Protein AF-A0A0F8Y2I5-F1 (afdb_monomer_lite)

Structure (mmCIF, N/CA/C/O backbone):
data_AF-A0A0F8Y2I5-F1
#
_entry.id   AF-A0A0F8Y2I5-F1
#
loop_
_atom_site.group_PDB
_atom_site.id
_atom_site.type_symbol
_atom_site.label_atom_id
_atom_site.label_alt_id
_atom_site.label_comp_id
_atom_site.label_asym_id
_atom_site.label_entity_id
_atom_site.label_seq_id
_atom_site.pdbx_PDB_ins_code
_atom_site.Cartn_x
_atom_site.Cartn_y
_atom_site.Cartn_z
_atom_site.occupancy
_atom_site.B_iso_or_equiv
_atom_site.auth_seq_id
_atom_site.auth_comp_id
_atom_site.auth_asym_id
_atom_site.auth_atom_id
_atom_site.pdbx_PDB_model_num
ATOM 1 N N . MET A 1 1 ? 101.306 55.887 -23.514 1.00 38.50 1 MET A N 1
ATOM 2 C CA . MET A 1 1 ? 100.915 56.671 -24.707 1.00 38.50 1 MET A CA 1
ATOM 3 C C . MET A 1 1 ? 99.415 56.451 -24.938 1.00 38.50 1 MET A C 1
ATOM 5 O O . MET A 1 1 ? 99.046 55.300 -25.085 1.00 38.50 1 MET A O 1
ATOM 9 N N . LYS A 1 2 ? 98.596 57.527 -24.896 1.00 38.75 2 LYS A N 1
ATOM 10 C CA . LYS A 1 2 ? 97.112 57.622 -25.084 1.00 38.75 2 LYS A CA 1
ATOM 11 C C . LYS A 1 2 ? 96.242 56.821 -24.083 1.00 38.75 2 LYS A C 1
ATOM 13 O O . LYS A 1 2 ? 96.176 55.611 -24.174 1.00 38.75 2 LYS A O 1
ATOM 18 N N . LYS A 1 3 ? 95.727 57.409 -22.991 1.00 36.16 3 LYS A N 1
ATOM 19 C CA . LYS A 1 3 ? 94.623 58.391 -22.756 1.00 36.16 3 LYS A CA 1
ATOM 20 C C . LYS A 1 3 ? 93.361 57.674 -22.235 1.00 36.16 3 LYS A C 1
ATOM 22 O O . LYS A 1 3 ? 92.865 56.754 -22.866 1.00 36.16 3 LYS A O 1
ATOM 27 N N . SER A 1 4 ? 92.887 58.130 -21.074 1.00 38.78 4 SER A N 1
ATOM 28 C CA . SER A 1 4 ? 91.713 57.665 -20.330 1.00 38.78 4 SER A CA 1
ATOM 29 C C . SER A 1 4 ? 90.394 58.247 -20.845 1.00 38.78 4 SER A C 1
ATOM 31 O O . SER A 1 4 ? 9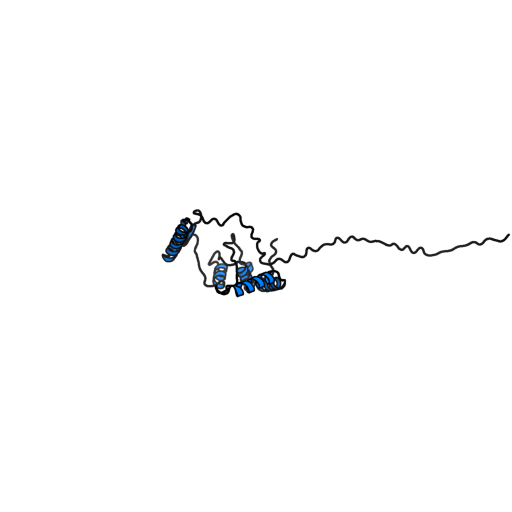0.379 59.346 -21.389 1.00 38.78 4 SER A O 1
ATOM 33 N N . LEU A 1 5 ? 89.292 57.541 -20.573 1.00 43.62 5 LEU A N 1
ATOM 34 C CA . LEU A 1 5 ? 87.892 58.004 -20.562 1.00 43.62 5 LEU A CA 1
ATOM 35 C C . LEU A 1 5 ? 87.107 56.902 -19.805 1.00 43.62 5 LEU A C 1
ATOM 37 O O . LEU A 1 5 ? 87.132 55.765 -20.249 1.00 43.62 5 LEU A O 1
ATOM 41 N N . SER A 1 6 ? 86.609 57.021 -18.567 1.00 33.72 6 SER A N 1
ATOM 42 C CA . SER A 1 6 ? 85.787 58.021 -17.859 1.00 33.72 6 SER A CA 1
ATOM 43 C C . SER A 1 6 ? 84.309 58.060 -18.275 1.00 33.72 6 SER A C 1
ATOM 45 O O . SER A 1 6 ? 84.003 58.437 -19.400 1.00 33.72 6 SER A O 1
ATOM 47 N N . LYS A 1 7 ? 83.458 57.827 -17.251 1.00 42.00 7 LYS A N 1
ATOM 48 C CA . LYS A 1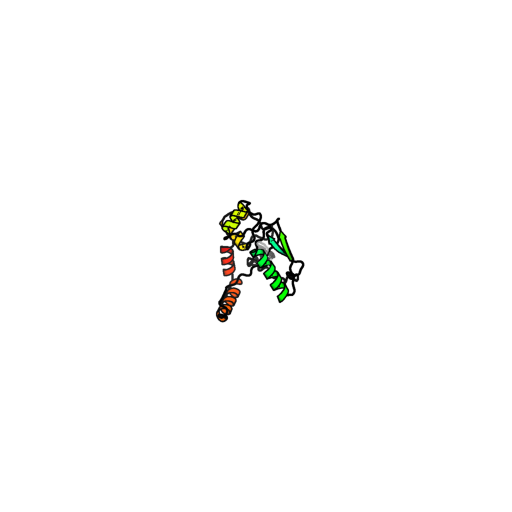 7 ? 82.038 58.211 -17.044 1.00 42.00 7 LYS A CA 1
ATOM 49 C C . LYS A 1 7 ? 80.964 57.279 -17.636 1.00 42.00 7 LYS A C 1
ATOM 51 O O . LYS A 1 7 ? 80.976 56.996 -18.819 1.00 42.00 7 LYS A O 1
ATOM 56 N N . ARG A 1 8 ? 80.167 56.644 -16.748 1.00 39.31 8 ARG A N 1
ATOM 57 C CA . ARG A 1 8 ? 78.803 57.038 -16.264 1.00 39.31 8 ARG A CA 1
ATOM 58 C C . ARG A 1 8 ? 77.773 56.815 -17.393 1.00 39.31 8 ARG A C 1
ATOM 60 O O . ARG A 1 8 ? 78.043 57.204 -18.512 1.00 39.31 8 ARG A O 1
ATOM 67 N N . THR A 1 9 ? 76.620 56.167 -17.223 1.00 40.31 9 THR A N 1
ATOM 68 C CA . THR A 1 9 ? 75.515 56.474 -16.297 1.00 40.31 9 THR A CA 1
ATOM 69 C C . THR A 1 9 ? 74.359 55.496 -16.582 1.00 40.31 9 THR A C 1
ATOM 71 O O . THR A 1 9 ? 74.121 55.179 -17.738 1.00 40.31 9 THR A O 1
ATOM 74 N N . THR A 1 10 ? 73.629 55.125 -15.526 1.00 35.62 10 THR A N 1
ATOM 75 C CA . THR A 1 10 ? 72.154 55.053 -15.458 1.00 35.62 10 THR A CA 1
ATOM 76 C C . THR A 1 10 ? 71.376 54.124 -16.398 1.00 35.62 10 THR A C 1
ATOM 78 O O . THR A 1 10 ? 71.259 54.379 -17.588 1.00 35.62 10 THR A O 1
ATOM 81 N N . GLY A 1 11 ? 70.619 53.207 -15.785 1.00 35.97 11 GLY A N 1
ATOM 82 C CA . GLY A 1 11 ? 69.218 53.026 -16.172 1.00 35.97 11 GLY A CA 1
ATOM 83 C C . GLY A 1 11 ? 68.726 51.587 -16.279 1.00 35.97 11 GLY A C 1
ATOM 84 O O . GLY A 1 11 ? 69.068 50.888 -17.219 1.00 35.97 11 GLY A O 1
ATOM 85 N N . ILE A 1 12 ? 67.787 51.254 -15.387 1.00 44.59 12 ILE A N 1
ATOM 86 C CA . ILE A 1 12 ? 66.717 50.258 -15.567 1.00 44.59 12 ILE A CA 1
ATOM 87 C C . ILE A 1 12 ? 67.129 48.795 -15.323 1.00 44.59 12 ILE A C 1
ATOM 89 O O . ILE A 1 12 ? 67.352 48.005 -16.232 1.00 44.59 12 ILE A O 1
ATOM 93 N N . ILE A 1 13 ? 67.117 48.410 -14.043 1.00 41.66 13 ILE A N 1
ATOM 94 C CA . ILE A 1 13 ? 66.871 47.024 -13.631 1.00 41.66 13 ILE A CA 1
ATOM 95 C C . ILE A 1 13 ? 65.348 46.848 -13.643 1.00 41.66 13 ILE A C 1
ATOM 97 O O . ILE A 1 13 ? 64.667 47.244 -12.699 1.00 41.66 13 ILE A O 1
ATOM 101 N N . PHE A 1 14 ? 64.800 46.312 -14.736 1.00 38.22 14 PHE A N 1
ATOM 102 C CA . PHE A 1 14 ? 63.427 45.810 -14.757 1.00 38.22 14 PHE A CA 1
ATOM 103 C C . PHE A 1 14 ? 63.461 44.401 -14.160 1.00 38.22 14 PHE A C 1
ATOM 105 O O . PHE A 1 14 ? 63.792 43.417 -14.820 1.00 38.22 14 PHE A O 1
ATOM 112 N N . LEU A 1 15 ? 63.213 44.337 -12.856 1.00 34.91 15 LEU A N 1
ATOM 113 C CA . LEU A 1 15 ? 63.054 43.110 -12.096 1.00 34.91 15 LEU A CA 1
ATOM 114 C C . LEU A 1 15 ? 61.755 42.429 -12.558 1.00 34.91 15 LEU A C 1
ATOM 116 O O . LEU A 1 15 ? 60.669 42.753 -12.084 1.00 34.91 15 LEU A O 1
ATOM 120 N N . VAL A 1 16 ? 61.862 41.501 -13.509 1.00 41.00 16 VAL A N 1
ATOM 121 C CA . VAL A 1 16 ? 60.785 40.561 -13.839 1.00 41.00 16 VAL A CA 1
ATOM 122 C C . VAL A 1 16 ? 60.693 39.573 -12.677 1.00 41.00 16 VAL A C 1
ATOM 124 O O . VAL A 1 16 ? 61.320 38.516 -12.680 1.00 41.00 16 VAL A O 1
ATOM 127 N N . ILE A 1 17 ? 59.949 39.949 -11.635 1.00 45.41 17 ILE A N 1
ATOM 128 C CA . ILE A 1 17 ? 59.492 39.007 -10.617 1.00 45.41 17 ILE A CA 1
ATOM 129 C C . ILE A 1 17 ? 58.462 38.113 -11.307 1.00 45.41 17 ILE A C 1
ATOM 131 O O . ILE A 1 17 ? 57.286 38.456 -11.424 1.00 45.41 17 ILE A O 1
ATOM 135 N N . ILE A 1 18 ? 58.920 36.954 -11.778 1.00 44.81 18 ILE A N 1
ATOM 136 C CA . ILE A 1 18 ? 58.063 35.794 -12.004 1.00 44.81 18 ILE A CA 1
ATOM 137 C C . ILE A 1 18 ? 57.603 35.361 -10.609 1.00 44.81 18 ILE A C 1
ATOM 139 O O . ILE A 1 18 ? 58.211 34.508 -9.966 1.00 44.81 18 ILE A O 1
ATOM 143 N N . CYS A 1 19 ? 56.552 36.007 -10.100 1.00 36.59 19 CYS A N 1
ATOM 144 C CA . CYS A 1 19 ? 55.757 35.451 -9.018 1.00 36.59 19 CYS A CA 1
ATOM 145 C C . CYS A 1 19 ? 55.046 34.246 -9.621 1.00 36.59 19 CYS A C 1
ATOM 147 O O . CYS A 1 19 ? 53.944 34.350 -10.160 1.00 36.59 19 CYS A O 1
ATOM 149 N N . ALA A 1 20 ? 55.722 33.101 -9.558 1.00 43.91 20 ALA A N 1
ATOM 150 C CA . ALA A 1 20 ? 55.101 31.795 -9.602 1.00 43.91 20 ALA A CA 1
ATOM 151 C C . ALA A 1 20 ? 54.206 31.678 -8.363 1.00 43.91 20 ALA A C 1
ATOM 153 O O . ALA A 1 20 ? 54.520 31.000 -7.387 1.00 43.91 20 ALA A O 1
ATOM 154 N N . SER A 1 21 ? 53.081 32.386 -8.408 1.00 44.44 21 SER A N 1
ATOM 155 C CA . SER A 1 21 ? 51.907 32.109 -7.610 1.00 44.44 21 SER A CA 1
ATOM 156 C C . SER A 1 21 ? 51.373 30.766 -8.093 1.00 44.44 21 SER A C 1
ATOM 158 O O . SER A 1 21 ? 50.358 30.695 -8.781 1.00 44.44 21 SER A O 1
ATOM 160 N N . PHE A 1 22 ? 52.047 29.676 -7.723 1.00 41.97 22 PHE A N 1
ATOM 161 C CA . PHE A 1 22 ? 51.363 28.410 -7.504 1.00 41.97 22 PHE A CA 1
ATOM 162 C C . PHE A 1 22 ? 50.494 28.614 -6.261 1.00 41.97 22 PHE A C 1
ATOM 164 O O . PHE A 1 22 ? 50.760 28.101 -5.177 1.00 41.97 22 PHE A O 1
ATOM 171 N N . ALA A 1 23 ? 49.441 29.418 -6.428 1.00 41.12 23 ALA A N 1
ATOM 172 C CA . ALA A 1 23 ? 48.211 29.204 -5.712 1.00 41.12 23 ALA A CA 1
ATOM 173 C C . ALA A 1 23 ? 47.801 27.790 -6.116 1.00 41.12 23 ALA A C 1
ATOM 175 O O . ALA A 1 23 ? 47.224 27.564 -7.180 1.00 41.12 23 ALA A O 1
ATOM 176 N N . VAL A 1 24 ? 48.210 26.819 -5.303 1.00 45.88 24 VAL A N 1
ATOM 177 C CA . VAL A 1 24 ? 47.563 25.520 -5.252 1.00 45.88 24 VAL A CA 1
ATOM 178 C C . VAL A 1 24 ? 46.150 25.853 -4.808 1.00 45.88 24 VAL A C 1
ATOM 180 O O . VAL A 1 24 ? 45.856 25.930 -3.619 1.00 45.88 24 VAL A O 1
ATOM 183 N N . TYR A 1 25 ? 45.298 26.185 -5.778 1.00 41.72 25 TYR A N 1
ATOM 184 C CA . TYR A 1 25 ? 43.870 26.173 -5.575 1.00 41.72 25 TYR A CA 1
ATOM 185 C C . TYR A 1 25 ? 43.588 24.773 -5.041 1.00 41.72 25 TYR A C 1
ATOM 187 O O . TYR A 1 25 ? 43.901 23.806 -5.749 1.00 41.72 25 TYR A O 1
ATOM 195 N N . PRO A 1 26 ? 43.064 24.617 -3.811 1.00 44.25 26 PRO A N 1
ATOM 196 C CA . PRO A 1 26 ? 42.448 23.358 -3.480 1.00 44.25 26 PRO A CA 1
ATOM 197 C C . PRO A 1 26 ? 41.402 23.172 -4.566 1.00 44.25 26 PRO A C 1
ATOM 199 O O . PRO A 1 26 ? 40.486 23.985 -4.722 1.00 44.25 26 PRO A O 1
ATOM 202 N N . SER A 1 27 ? 41.600 22.156 -5.397 1.00 44.16 27 SER A N 1
ATOM 203 C CA . SER A 1 27 ? 40.529 21.651 -6.224 1.00 44.16 27 SER A CA 1
ATOM 204 C C . SER A 1 27 ? 39.529 21.144 -5.199 1.00 44.16 27 SER A C 1
ATOM 206 O O . SER A 1 27 ? 39.609 20.011 -4.732 1.00 44.16 27 SER A O 1
ATOM 208 N N . HIS A 1 28 ? 38.609 22.016 -4.787 1.00 44.06 28 HIS A N 1
ATOM 209 C CA . HIS A 1 28 ? 37.297 21.565 -4.403 1.00 44.06 28 HIS A CA 1
ATOM 210 C C . HIS A 1 28 ? 36.793 20.861 -5.653 1.00 44.06 28 HIS A C 1
ATOM 212 O O . HIS A 1 28 ? 36.219 21.465 -6.557 1.00 44.06 28 HIS A O 1
ATOM 218 N N . VAL A 1 29 ? 37.091 19.566 -5.730 1.00 41.00 29 VAL A N 1
ATOM 219 C CA . VAL A 1 29 ? 36.204 18.624 -6.373 1.00 41.00 29 VAL A CA 1
ATOM 220 C C . VAL A 1 29 ? 34.905 18.863 -5.627 1.00 41.00 29 VAL A C 1
ATOM 222 O O . VAL A 1 29 ? 34.723 18.393 -4.505 1.00 41.00 29 VAL A O 1
ATOM 225 N N . MET A 1 30 ? 34.065 19.737 -6.185 1.00 33.59 30 MET A N 1
ATOM 226 C CA . MET A 1 30 ? 32.658 19.759 -5.851 1.00 33.59 30 MET A CA 1
ATOM 227 C C . MET A 1 30 ? 32.259 18.314 -6.061 1.00 33.59 30 MET A C 1
ATOM 229 O O . MET A 1 30 ? 32.303 17.824 -7.192 1.00 33.59 30 MET A O 1
ATOM 233 N N . ALA A 1 31 ? 32.039 17.602 -4.957 1.00 38.75 31 ALA A N 1
ATOM 234 C CA . ALA A 1 31 ? 31.417 16.305 -5.010 1.00 38.75 31 ALA A CA 1
ATOM 235 C C . ALA A 1 31 ? 30.190 16.529 -5.885 1.00 38.75 31 ALA A C 1
ATOM 237 O O . ALA A 1 31 ? 29.319 17.320 -5.520 1.00 38.75 31 ALA A O 1
ATOM 238 N N . VAL A 1 32 ? 30.207 15.963 -7.095 1.00 39.38 32 VAL A N 1
ATOM 239 C CA . VAL A 1 32 ? 29.023 15.914 -7.939 1.00 39.38 32 VAL A CA 1
ATOM 240 C C . VAL A 1 32 ? 27.985 15.318 -7.018 1.00 39.38 32 VAL A C 1
ATOM 242 O O . VAL A 1 32 ? 28.169 14.189 -6.562 1.00 39.38 32 VAL A O 1
ATOM 245 N N . GLU A 1 33 ? 27.004 16.133 -6.634 1.00 45.03 33 GLU A N 1
ATOM 246 C CA . GLU A 1 33 ? 25.910 15.732 -5.770 1.00 45.03 33 GLU A CA 1
ATOM 247 C C . GLU A 1 33 ? 25.329 14.491 -6.431 1.00 45.03 33 GLU A C 1
ATOM 249 O O . GLU A 1 33 ? 24.736 14.574 -7.511 1.00 45.03 33 GLU A O 1
ATOM 254 N N . LYS A 1 34 ? 25.685 13.320 -5.883 1.00 40.75 34 LYS A N 1
ATOM 255 C CA . LYS A 1 34 ? 25.416 12.033 -6.511 1.00 40.75 34 LYS A CA 1
ATOM 256 C C . LYS A 1 34 ? 23.925 12.023 -6.729 1.00 40.75 34 LYS A C 1
ATOM 258 O O . LYS A 1 34 ? 23.176 12.082 -5.760 1.00 40.75 34 LYS A O 1
ATOM 263 N N . THR A 1 35 ? 23.532 12.026 -7.994 1.00 38.69 35 THR A N 1
ATOM 264 C CA . THR A 1 35 ? 22.154 12.180 -8.410 1.00 38.69 35 THR A CA 1
ATOM 265 C C . THR A 1 35 ? 21.317 11.147 -7.678 1.00 38.69 35 THR A C 1
ATOM 267 O O . THR A 1 35 ? 21.404 9.950 -7.951 1.00 38.69 35 THR A O 1
ATOM 270 N N . VAL A 1 36 ? 20.588 11.614 -6.668 1.00 47.25 36 VAL A N 1
ATOM 271 C CA . VAL A 1 36 ? 19.786 10.764 -5.806 1.00 47.25 36 VAL A CA 1
ATOM 272 C C . VAL A 1 36 ? 18.623 10.312 -6.675 1.00 47.25 36 VAL A C 1
ATOM 274 O O . VAL A 1 36 ? 17.713 11.087 -6.963 1.00 47.25 36 VAL A O 1
ATOM 277 N N . ILE A 1 37 ? 18.704 9.083 -7.187 1.00 42.56 37 ILE A N 1
ATOM 278 C CA . ILE A 1 37 ? 17.561 8.397 -7.787 1.00 42.56 37 ILE A CA 1
ATOM 279 C C . ILE A 1 37 ? 16.531 8.386 -6.658 1.00 42.56 37 ILE A C 1
ATOM 281 O O . ILE A 1 37 ? 16.819 7.779 -5.641 1.00 42.56 37 ILE A O 1
ATOM 285 N N . PHE A 1 38 ? 15.443 9.160 -6.742 1.00 41.38 38 PHE A N 1
ATOM 286 C CA . PHE A 1 38 ? 14.399 9.173 -5.712 1.00 41.38 38 PHE A CA 1
ATOM 287 C C . PHE A 1 38 ? 13.167 8.369 -6.208 1.00 41.38 38 PHE A C 1
ATOM 289 O O . PHE A 1 38 ? 12.907 8.406 -7.412 1.00 41.38 38 PHE A O 1
ATOM 296 N N . PRO A 1 39 ? 12.439 7.611 -5.354 1.00 49.06 39 PRO A N 1
ATOM 297 C CA . PRO A 1 39 ? 12.910 7.214 -4.030 1.00 49.06 39 PRO A CA 1
ATOM 298 C C . PRO A 1 39 ? 14.296 6.599 -4.189 1.00 49.06 39 PRO A C 1
ATOM 300 O O . PRO A 1 39 ? 14.546 5.953 -5.211 1.00 49.06 39 PRO A O 1
ATOM 303 N N . ILE A 1 40 ? 15.204 6.897 -3.244 1.00 45.38 40 ILE A N 1
ATOM 304 C CA . ILE A 1 40 ? 16.471 6.162 -3.150 1.00 45.38 40 ILE A CA 1
ATOM 305 C C . ILE A 1 40 ? 16.023 4.724 -3.289 1.00 45.38 40 ILE A C 1
ATOM 307 O O . ILE A 1 40 ? 15.136 4.345 -2.516 1.00 45.38 40 ILE A O 1
ATOM 311 N N . PRO A 1 41 ? 16.491 3.967 -4.305 1.00 40.94 41 PRO A N 1
ATOM 312 C CA . PRO A 1 41 ? 16.367 2.533 -4.243 1.00 40.94 41 PRO A CA 1
ATOM 313 C C . PRO A 1 41 ? 16.917 2.219 -2.868 1.00 40.94 41 PRO A C 1
ATOM 315 O O . PRO A 1 41 ? 18.115 2.407 -2.642 1.00 40.94 41 PRO A O 1
ATOM 318 N N . GLN A 1 42 ? 16.034 1.923 -1.912 1.00 43.00 42 GLN A N 1
ATOM 319 C CA . GLN A 1 42 ? 16.498 1.472 -0.626 1.00 43.00 42 GLN A CA 1
ATOM 320 C C . GLN A 1 42 ? 17.314 0.260 -1.023 1.00 43.00 42 GLN A C 1
ATOM 322 O O . GLN A 1 42 ? 16.817 -0.611 -1.747 1.00 43.00 42 GLN A O 1
ATOM 327 N N . GLN A 1 43 ? 18.620 0.313 -0.751 1.00 36.59 43 GLN A N 1
ATOM 328 C CA . GLN A 1 43 ? 19.434 -0.860 -0.974 1.00 36.59 43 GLN A CA 1
ATOM 329 C C . GLN A 1 43 ? 18.707 -1.943 -0.197 1.00 36.59 43 GLN A C 1
ATOM 331 O O . GLN A 1 43 ? 18.531 -1.822 1.012 1.00 36.59 43 GLN A O 1
ATOM 336 N N . MET A 1 44 ? 18.201 -2.943 -0.921 1.00 38.31 44 MET A N 1
ATOM 337 C CA . MET A 1 44 ? 17.892 -4.211 -0.306 1.00 38.31 44 MET A CA 1
ATOM 338 C C . MET A 1 44 ? 19.236 -4.707 0.203 1.00 38.31 44 MET A C 1
ATOM 340 O O . MET A 1 44 ? 19.984 -5.376 -0.508 1.00 38.31 44 MET A O 1
ATOM 344 N N . GLU A 1 45 ? 19.558 -4.352 1.434 1.00 42.72 45 GLU A N 1
ATOM 345 C CA . GLU A 1 45 ? 20.103 -5.376 2.286 1.00 42.72 45 GLU A CA 1
ATOM 346 C C . GLU A 1 45 ? 19.003 -6.435 2.337 1.00 42.72 45 GLU A C 1
ATOM 348 O O . GLU A 1 45 ? 17.820 -6.129 2.527 1.00 42.72 45 GLU A O 1
ATOM 353 N N . LEU A 1 46 ? 19.364 -7.685 2.047 1.00 42.09 46 LEU A N 1
ATOM 354 C CA . LEU A 1 46 ? 18.603 -8.766 2.644 1.00 42.09 46 LEU A CA 1
ATOM 355 C C . LEU A 1 46 ? 18.588 -8.399 4.120 1.00 42.09 46 LEU A C 1
ATOM 357 O O . LEU A 1 46 ? 19.637 -8.370 4.756 1.00 42.09 46 LEU A O 1
ATOM 361 N N . SER A 1 47 ? 17.423 -8.001 4.622 1.00 43.84 47 SER A N 1
ATOM 362 C CA . SER A 1 47 ? 17.219 -8.115 6.042 1.00 43.84 47 SER A CA 1
ATOM 363 C C . SER A 1 47 ? 17.440 -9.601 6.296 1.00 43.84 47 SER A C 1
ATOM 365 O O . SER A 1 47 ? 16.665 -10.437 5.828 1.00 43.84 47 SER A O 1
ATOM 367 N N . ASP A 1 48 ? 18.578 -9.930 6.908 1.00 46.81 48 ASP A N 1
ATOM 368 C CA . ASP A 1 48 ? 18.821 -11.272 7.427 1.00 46.81 48 ASP A CA 1
ATOM 369 C C . ASP A 1 48 ? 17.762 -11.624 8.483 1.00 46.81 48 ASP A C 1
ATOM 371 O O . ASP A 1 48 ? 17.661 -12.788 8.859 1.00 46.81 48 ASP A O 1
ATOM 375 N N . ASP A 1 49 ? 16.946 -10.649 8.907 1.00 50.72 49 ASP A N 1
ATOM 376 C CA . ASP A 1 49 ? 15.657 -10.873 9.538 1.00 50.72 49 ASP A CA 1
ATOM 377 C C . ASP A 1 49 ? 14.597 -11.167 8.459 1.00 50.72 49 ASP A C 1
ATOM 379 O O . ASP A 1 49 ? 13.992 -10.254 7.880 1.00 50.72 49 ASP A O 1
ATOM 383 N N . PRO A 1 50 ? 14.309 -12.447 8.155 1.00 56.22 50 PRO A N 1
ATOM 384 C CA . PRO A 1 50 ? 13.080 -12.776 7.459 1.00 56.22 50 PRO A CA 1
ATOM 385 C C . PRO A 1 50 ? 11.907 -12.154 8.224 1.00 56.22 50 PRO A C 1
ATOM 387 O O . PRO A 1 50 ? 11.877 -12.175 9.457 1.00 56.22 50 PRO A O 1
ATOM 390 N N . PHE A 1 51 ? 10.892 -11.664 7.498 1.00 66.50 51 PHE A N 1
ATOM 391 C CA . PHE A 1 51 ? 9.563 -11.542 8.093 1.00 66.50 51 PHE A CA 1
ATOM 392 C C . PHE A 1 51 ? 9.153 -12.955 8.503 1.00 66.50 51 PHE A C 1
ATOM 394 O O . PHE A 1 51 ? 8.710 -13.760 7.677 1.00 66.50 51 PHE A O 1
ATOM 401 N N . THR A 1 52 ? 9.436 -13.279 9.759 1.00 78.00 52 THR A N 1
ATOM 402 C CA . THR A 1 52 ? 9.259 -14.613 10.299 1.00 78.00 52 THR A CA 1
ATOM 403 C C . THR A 1 52 ? 7.773 -14.780 10.514 1.00 78.00 52 THR A C 1
ATOM 405 O O . THR A 1 52 ? 7.195 -14.279 11.472 1.00 78.00 52 THR A O 1
ATOM 408 N N . LEU A 1 53 ? 7.136 -15.428 9.544 1.00 84.19 53 LEU A N 1
ATOM 409 C CA . LEU A 1 53 ? 5.758 -15.848 9.672 1.00 84.19 53 LEU A CA 1
ATOM 410 C C . LEU A 1 53 ? 5.753 -17.156 10.460 1.00 84.19 53 LEU A C 1
ATOM 412 O O . LEU A 1 53 ? 5.857 -18.234 9.880 1.00 84.19 53 LEU A O 1
ATOM 416 N N . ASP A 1 54 ? 5.684 -17.042 11.779 1.00 88.88 54 ASP A N 1
ATOM 417 C CA . ASP A 1 54 ? 5.573 -18.161 12.710 1.00 88.88 54 ASP A CA 1
ATOM 418 C C . ASP A 1 54 ? 4.365 -17.974 13.644 1.00 88.88 54 ASP A C 1
ATOM 420 O O . ASP A 1 54 ? 3.571 -17.044 13.502 1.00 88.88 54 ASP A O 1
ATOM 424 N N . GLU A 1 55 ? 4.207 -18.874 14.610 1.00 89.88 55 GLU A N 1
ATOM 425 C CA . GLU A 1 55 ? 3.079 -18.880 15.548 1.00 89.88 55 GLU A CA 1
ATOM 426 C C . GLU A 1 55 ? 3.107 -17.727 16.574 1.00 89.88 55 GLU A C 1
ATOM 428 O O . GLU A 1 55 ? 2.176 -17.597 17.378 1.00 89.88 55 GLU A O 1
ATOM 433 N N . SER A 1 56 ? 4.151 -16.886 16.568 1.00 88.94 56 SER A N 1
ATOM 434 C CA . SER A 1 56 ? 4.182 -15.633 17.333 1.00 88.94 56 SER A CA 1
ATOM 435 C C . SER A 1 56 ? 3.369 -14.521 16.664 1.00 88.94 56 SER A C 1
ATOM 437 O O . SER A 1 56 ? 2.945 -13.584 17.342 1.00 88.94 56 SER A O 1
ATOM 439 N N . VAL A 1 57 ? 3.101 -14.642 15.360 1.00 91.19 57 VAL A N 1
ATOM 440 C CA . VAL A 1 57 ? 2.277 -13.701 14.599 1.00 91.19 57 VAL A CA 1
ATOM 441 C C . VAL A 1 57 ? 0.794 -14.037 14.779 1.00 91.19 57 VAL A C 1
ATOM 443 O O . VAL A 1 57 ? 0.374 -15.192 14.665 1.00 91.19 57 VAL A O 1
ATOM 446 N N . SER A 1 58 ? -0.026 -13.013 15.021 1.00 91.88 58 SER A N 1
ATOM 447 C CA . SER A 1 58 ? -1.482 -13.135 15.083 1.00 91.88 58 SER A CA 1
ATOM 448 C C . SER A 1 58 ? -2.170 -12.427 13.914 1.00 91.88 58 SER A C 1
ATOM 450 O O . SER A 1 58 ? -1.725 -11.396 13.405 1.00 91.88 58 SER A O 1
ATOM 452 N N . ILE A 1 59 ? -3.281 -13.006 13.464 1.00 92.25 59 ILE A N 1
ATOM 453 C CA . ILE A 1 59 ? -4.234 -12.358 12.567 1.00 92.25 59 ILE A CA 1
ATOM 454 C C . ILE A 1 59 ? -5.174 -11.535 13.441 1.00 92.25 59 ILE A C 1
ATOM 456 O O . ILE A 1 59 ? -5.945 -12.098 14.218 1.00 92.25 59 ILE A O 1
ATOM 460 N N . ILE A 1 60 ? -5.130 -10.214 13.289 1.00 91.38 60 ILE A N 1
ATOM 461 C CA . ILE A 1 60 ? -6.050 -9.319 13.989 1.00 91.38 60 ILE A CA 1
ATOM 462 C C . ILE A 1 60 ? -7.371 -9.231 13.226 1.00 91.38 60 ILE A C 1
ATOM 464 O O . ILE A 1 60 ? -7.387 -8.990 12.017 1.00 91.38 60 ILE A O 1
ATOM 468 N N . VAL A 1 61 ? -8.477 -9.396 13.945 1.00 91.31 61 VAL A N 1
ATOM 469 C CA . VAL A 1 61 ? -9.836 -9.118 13.469 1.00 91.31 61 VAL A CA 1
ATOM 470 C C . VAL A 1 61 ? -10.473 -8.007 14.314 1.00 91.31 61 VAL A C 1
ATOM 472 O O . VAL A 1 61 ? -10.079 -7.823 15.470 1.00 91.31 61 VAL A O 1
ATOM 475 N N . PRO A 1 62 ? -11.448 -7.255 13.770 1.00 87.06 62 PRO A N 1
ATOM 476 C CA . PRO A 1 62 ? -12.180 -6.256 14.549 1.00 87.06 62 PRO A CA 1
ATOM 477 C C . PRO A 1 62 ? -12.863 -6.867 15.782 1.00 87.06 62 PRO A C 1
ATOM 479 O O . PRO A 1 62 ? -13.295 -8.021 15.731 1.00 87.06 62 PRO A O 1
ATOM 482 N N . ALA A 1 63 ? -13.038 -6.081 16.850 1.00 85.81 63 ALA A N 1
ATOM 483 C CA . ALA A 1 63 ? -13.802 -6.501 18.033 1.00 85.81 63 ALA A CA 1
ATOM 484 C C . ALA A 1 63 ? -15.178 -7.085 17.698 1.00 85.81 63 ALA A C 1
ATOM 486 O O . ALA A 1 63 ? -15.543 -8.158 18.179 1.00 85.81 63 ALA A O 1
ATOM 487 N N . GLU A 1 64 ? -15.897 -6.408 16.807 1.00 86.56 64 GLU A N 1
ATOM 488 C CA . GLU A 1 64 ? -17.202 -6.822 16.294 1.00 86.56 64 GLU A CA 1
ATOM 489 C C . GLU A 1 64 ? -17.070 -7.479 14.908 1.00 86.56 64 GLU A C 1
ATOM 491 O O . GLU A 1 64 ? -17.764 -7.118 13.957 1.00 86.56 64 GLU A O 1
ATOM 496 N N . ALA A 1 65 ? -16.131 -8.422 14.763 1.00 87.00 65 ALA A N 1
ATOM 497 C CA . ALA A 1 65 ? -15.886 -9.120 13.502 1.00 87.00 65 ALA A CA 1
ATOM 498 C C . ALA A 1 65 ? -17.151 -9.814 12.972 1.00 87.00 65 ALA A C 1
ATOM 500 O O . ALA A 1 65 ? -17.808 -10.583 13.680 1.00 87.00 65 ALA A O 1
ATOM 501 N N . SER A 1 66 ? -17.453 -9.603 11.690 1.00 90.75 66 SER A N 1
ATOM 502 C CA . SER A 1 66 ? -18.551 -10.300 11.027 1.00 90.75 66 SER A CA 1
ATOM 503 C C . SER A 1 66 ? -18.216 -11.777 10.793 1.00 90.75 66 SER A C 1
ATOM 505 O O . SER A 1 66 ? -17.050 -12.185 10.759 1.00 90.75 66 SER A O 1
ATOM 507 N N . ASP A 1 67 ? -19.237 -12.594 10.512 1.00 94.06 67 ASP A N 1
ATOM 508 C CA . ASP A 1 67 ? -19.036 -13.995 10.116 1.00 94.06 67 ASP A CA 1
ATOM 509 C C . ASP A 1 67 ? -18.110 -14.139 8.898 1.00 94.06 67 ASP A C 1
ATOM 511 O O . ASP A 1 67 ? -17.391 -15.136 8.781 1.00 94.06 67 ASP A O 1
ATOM 515 N N . ARG A 1 68 ? -18.097 -13.141 7.999 1.00 93.62 68 ARG A N 1
ATOM 516 C CA . ARG A 1 68 ? -17.214 -13.108 6.823 1.00 93.62 68 ARG A CA 1
ATOM 517 C C . ARG A 1 68 ? -15.764 -12.853 7.214 1.00 93.62 68 ARG A C 1
ATOM 519 O O . ARG A 1 68 ? -14.892 -13.547 6.698 1.00 93.62 68 ARG A O 1
ATOM 526 N N . ASP A 1 69 ? -15.511 -11.926 8.132 1.00 91.25 69 ASP A N 1
ATOM 527 C CA . ASP A 1 69 ? -14.155 -11.617 8.606 1.00 91.25 69 ASP A CA 1
ATOM 528 C C . ASP A 1 69 ? -13.555 -12.833 9.308 1.00 91.25 69 ASP A C 1
ATOM 530 O O . ASP A 1 69 ? -12.451 -13.278 8.991 1.00 91.25 69 ASP A O 1
ATOM 534 N N . LEU A 1 70 ? -14.342 -13.456 10.189 1.00 94.56 70 LEU A N 1
ATOM 535 C CA . LEU A 1 70 ? -13.947 -14.681 10.871 1.00 94.56 70 LEU A CA 1
ATOM 536 C C . LEU A 1 70 ? -13.769 -15.853 9.900 1.00 94.56 70 LEU A C 1
ATOM 538 O O . LEU A 1 70 ? -12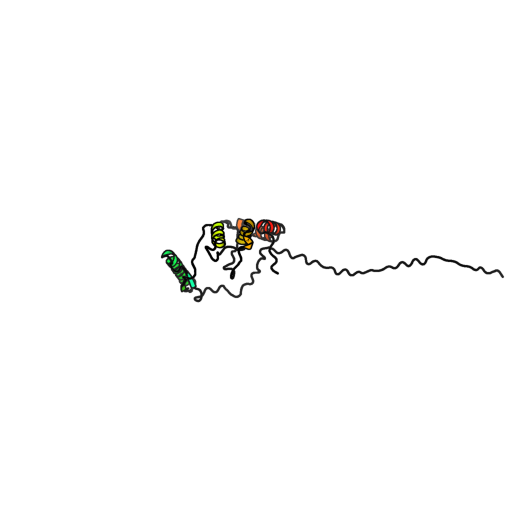.873 -16.680 10.080 1.00 94.56 70 LEU A O 1
ATOM 542 N N . PHE A 1 71 ? -14.614 -15.959 8.872 1.00 96.00 71 PHE A N 1
ATOM 543 C CA . PHE A 1 71 ? -14.450 -16.962 7.824 1.00 96.00 71 PHE A CA 1
ATOM 544 C C . PHE A 1 71 ? -13.132 -16.771 7.072 1.00 96.00 71 PHE A C 1
ATOM 546 O O . PHE A 1 71 ? -12.387 -17.741 6.937 1.00 96.00 71 PHE A O 1
ATOM 553 N N . LEU A 1 72 ? -12.823 -15.549 6.631 1.00 95.62 72 LEU A N 1
ATOM 554 C CA . LEU A 1 72 ? -11.587 -15.235 5.913 1.00 95.62 72 LEU A CA 1
ATOM 555 C C . LEU A 1 72 ? -10.352 -15.487 6.780 1.00 95.62 72 LEU A C 1
ATOM 557 O O . LEU A 1 72 ? -9.411 -16.125 6.313 1.00 95.62 72 LEU A O 1
ATOM 561 N N . ALA A 1 73 ? -10.376 -15.067 8.047 1.00 95.69 73 ALA A N 1
ATOM 562 C CA . ALA A 1 73 ? -9.285 -15.314 8.984 1.00 95.69 73 ALA A CA 1
ATOM 563 C C . ALA A 1 73 ? -9.045 -16.820 9.175 1.00 95.69 73 ALA A C 1
ATOM 565 O O . ALA A 1 73 ? -7.926 -17.298 9.000 1.00 95.69 73 ALA A O 1
ATOM 566 N N . ARG A 1 74 ? -10.100 -17.604 9.437 1.00 96.50 74 ARG A N 1
ATOM 567 C CA . ARG A 1 74 ? -9.993 -19.070 9.581 1.00 96.50 74 ARG A CA 1
ATOM 568 C C . ARG A 1 74 ? -9.558 -19.765 8.297 1.00 96.50 74 ARG A C 1
ATOM 570 O O . ARG A 1 74 ? -8.826 -20.750 8.357 1.00 96.50 74 ARG A O 1
ATOM 577 N N . PHE A 1 75 ? -10.030 -19.290 7.147 1.00 97.06 75 PHE A N 1
ATOM 578 C CA . PHE A 1 75 ? -9.604 -19.799 5.850 1.00 97.06 75 PHE A CA 1
ATOM 579 C C . PHE A 1 75 ? -8.102 -19.580 5.659 1.00 97.06 75 PHE A C 1
ATOM 581 O O . PHE A 1 75 ? -7.394 -20.528 5.337 1.00 97.06 75 PHE A O 1
ATOM 588 N N . LEU A 1 76 ? -7.606 -18.375 5.949 1.00 95.50 76 LEU A N 1
ATOM 589 C CA . LEU A 1 76 ? -6.183 -18.063 5.859 1.00 95.50 76 LEU A CA 1
ATOM 590 C C . LEU A 1 76 ? -5.341 -18.917 6.818 1.00 95.50 76 LEU A C 1
ATOM 592 O O . LEU A 1 76 ? -4.324 -19.457 6.395 1.00 95.50 76 LEU A O 1
ATOM 596 N N . VAL A 1 77 ? -5.778 -19.096 8.072 1.00 96.12 77 VAL A N 1
ATOM 597 C CA . VAL A 1 77 ? -5.103 -20.001 9.025 1.00 96.12 77 VAL A CA 1
ATOM 598 C C . VAL A 1 77 ? -5.006 -21.415 8.458 1.00 96.12 77 VAL A C 1
ATOM 600 O O . VAL A 1 77 ? -3.938 -22.018 8.516 1.00 96.12 77 VAL A O 1
ATOM 603 N N . ARG A 1 78 ? -6.094 -21.941 7.881 1.00 96.81 78 ARG A N 1
ATOM 604 C CA . ARG A 1 78 ? -6.097 -23.280 7.276 1.00 96.81 78 ARG A CA 1
ATOM 605 C C . ARG A 1 78 ? -5.100 -23.378 6.127 1.00 96.81 78 ARG A C 1
ATOM 607 O O . ARG A 1 78 ? -4.282 -24.286 6.128 1.00 96.81 78 ARG A O 1
ATOM 614 N N . GLU A 1 79 ? -5.133 -22.437 5.188 1.00 97.12 79 GLU A N 1
ATOM 615 C CA . GLU A 1 79 ? -4.215 -22.439 4.042 1.00 97.12 79 GLU A CA 1
ATOM 616 C C . GLU A 1 79 ? -2.747 -22.382 4.484 1.00 97.12 79 GLU A C 1
ATOM 618 O O . GLU A 1 79 ? -1.895 -23.072 3.920 1.00 97.12 79 GLU A O 1
ATOM 623 N N . LEU A 1 80 ? -2.438 -21.578 5.507 1.00 95.19 80 LEU A N 1
ATOM 624 C CA . LEU A 1 80 ? -1.082 -21.474 6.042 1.00 95.19 80 LEU A CA 1
ATOM 625 C C . LEU A 1 80 ? -0.647 -22.744 6.780 1.00 95.19 80 LEU A C 1
ATOM 627 O O . LEU A 1 80 ? 0.4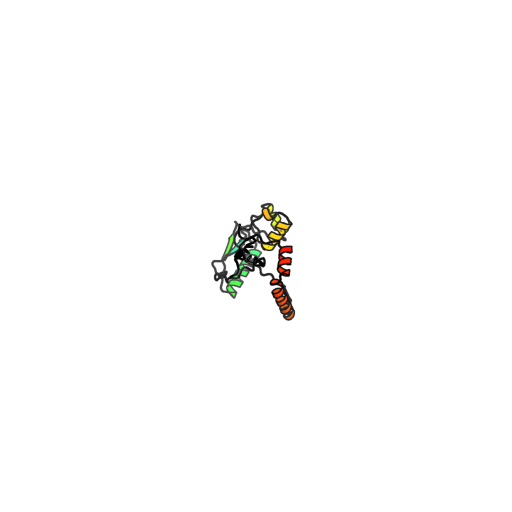95 -23.183 6.625 1.00 95.19 80 LEU A O 1
ATOM 631 N N . SER A 1 81 ? -1.563 -23.363 7.518 1.00 95.00 81 SER A N 1
ATOM 632 C CA . SER A 1 81 ? -1.312 -24.615 8.225 1.00 95.00 81 SER A CA 1
ATOM 633 C C . SER A 1 81 ? -1.100 -25.773 7.250 1.00 95.00 81 SER A C 1
ATOM 635 O O . SER A 1 81 ? -0.087 -26.463 7.338 1.00 95.00 81 SER A O 1
ATOM 637 N N . ASP A 1 82 ? -1.975 -25.931 6.258 1.00 95.56 82 ASP A N 1
ATOM 638 C CA . ASP A 1 82 ? -1.924 -27.044 5.307 1.00 95.56 82 ASP A CA 1
ATOM 639 C C . ASP A 1 82 ? -0.700 -26.954 4.386 1.00 95.56 82 ASP A C 1
ATOM 641 O O . ASP A 1 82 ? -0.054 -27.962 4.089 1.00 95.56 82 ASP A O 1
ATOM 645 N N . LYS A 1 83 ? -0.367 -25.745 3.918 1.00 94.62 83 LYS A N 1
ATOM 646 C CA . LYS A 1 83 ? 0.694 -25.551 2.922 1.00 94.62 83 LYS A CA 1
ATOM 647 C C . LYS A 1 83 ? 2.075 -25.333 3.531 1.00 94.62 83 LYS A C 1
ATOM 649 O O . LYS A 1 83 ? 3.069 -25.695 2.901 1.00 94.62 83 LYS A O 1
ATOM 654 N N . TYR A 1 84 ? 2.144 -24.719 4.710 1.00 92.94 84 TYR A N 1
ATOM 655 C CA . TYR A 1 84 ? 3.409 -24.304 5.320 1.00 92.94 84 TYR A CA 1
ATOM 656 C C . TYR A 1 84 ? 3.599 -24.816 6.754 1.00 92.94 84 TYR A C 1
ATOM 658 O O . TYR A 1 84 ? 4.658 -24.584 7.326 1.00 92.94 84 TYR A O 1
ATOM 666 N N . GLY A 1 85 ? 2.623 -25.524 7.333 1.00 93.56 85 GLY A N 1
ATOM 667 C CA . GLY A 1 85 ? 2.711 -26.050 8.698 1.00 93.56 85 GLY A CA 1
ATOM 668 C C . GLY A 1 85 ? 2.593 -24.987 9.792 1.00 93.56 85 GLY A C 1
ATOM 669 O O . GLY A 1 85 ? 2.955 -25.267 10.927 1.00 93.56 85 GLY A O 1
ATOM 670 N N . ILE A 1 86 ? 2.112 -23.779 9.469 1.00 93.44 86 ILE A N 1
ATOM 671 C CA . ILE A 1 86 ? 2.051 -22.639 10.399 1.00 93.44 86 ILE A CA 1
ATOM 672 C C . ILE A 1 86 ? 0.602 -22.398 10.834 1.00 93.44 86 ILE A C 1
ATOM 674 O O . ILE A 1 86 ? -0.247 -22.058 10.007 1.00 93.44 86 ILE A O 1
ATOM 678 N N . ALA A 1 87 ? 0.314 -22.528 12.130 1.00 92.81 87 ALA A N 1
ATOM 679 C CA . ALA A 1 87 ? -1.011 -22.275 12.696 1.00 92.81 87 ALA A CA 1
ATOM 680 C C . ALA A 1 87 ? -1.048 -20.932 13.446 1.00 92.81 87 ALA A C 1
ATOM 682 O O . ALA A 1 87 ? -0.793 -20.856 14.646 1.00 92.81 87 ALA A O 1
ATOM 683 N N . LEU A 1 88 ? -1.384 -19.856 12.731 1.00 95.19 88 LEU A N 1
ATOM 684 C CA . LEU A 1 88 ? -1.488 -18.522 13.330 1.00 95.19 88 LEU A CA 1
ATOM 685 C C . LEU A 1 88 ? -2.688 -18.409 14.280 1.00 95.19 88 LEU A C 1
ATOM 687 O O . LEU A 1 88 ? -3.756 -18.982 14.039 1.00 95.19 88 LEU A O 1
ATOM 691 N N . LYS A 1 89 ? -2.536 -17.596 15.329 1.00 95.69 89 LYS A N 1
ATOM 692 C CA . LYS A 1 89 ? -3.642 -17.220 16.221 1.00 95.69 89 LYS A CA 1
ATOM 693 C C . LYS A 1 89 ? -4.524 -16.169 15.556 1.00 95.69 89 LYS A C 1
ATOM 695 O O . LYS A 1 89 ? -4.033 -15.340 14.797 1.00 95.69 89 LYS A O 1
ATOM 700 N N . ILE A 1 90 ? -5.816 -16.178 15.875 1.00 94.62 90 ILE A N 1
ATOM 701 C CA . ILE A 1 90 ? -6.737 -15.094 15.520 1.00 94.62 90 ILE A CA 1
ATOM 702 C C . ILE A 1 90 ? -7.041 -14.332 16.804 1.00 94.62 90 ILE A C 1
ATOM 704 O O . ILE A 1 90 ? -7.536 -14.924 17.764 1.00 94.62 90 ILE A O 1
ATOM 708 N N . GLU A 1 91 ? -6.736 -13.043 16.819 1.00 93.00 91 GLU A N 1
ATOM 709 C CA . GLU A 1 91 ? -6.942 -12.168 17.968 1.00 93.00 91 GLU A CA 1
ATOM 710 C C . GLU A 1 91 ? -7.910 -11.053 17.604 1.00 93.00 91 GLU A C 1
ATOM 712 O O . GLU A 1 91 ? -7.873 -10.490 16.512 1.00 93.00 91 GLU A O 1
ATOM 717 N N . SER A 1 92 ? -8.797 -10.750 18.539 1.00 89.19 92 SER A N 1
ATOM 718 C CA . SER A 1 92 ? -9.744 -9.657 18.417 1.00 89.19 92 SER A CA 1
ATOM 719 C C . SER A 1 92 ? -9.220 -8.465 19.207 1.00 89.19 92 SER A C 1
ATOM 721 O O . SER A 1 92 ? -8.779 -8.639 20.346 1.00 89.19 92 SER A O 1
ATOM 723 N N . ARG A 1 93 ? -9.235 -7.277 18.600 1.00 86.12 93 ARG A N 1
ATOM 724 C CA . ARG A 1 93 ? -8.796 -6.030 19.238 1.00 86.12 93 ARG A CA 1
ATOM 725 C C . ARG A 1 93 ? -9.911 -4.995 19.199 1.00 86.12 93 ARG A C 1
ATOM 727 O O . ARG A 1 93 ? -10.424 -4.670 18.130 1.00 86.12 93 ARG A O 1
ATOM 734 N N . ASP A 1 94 ? -10.286 -4.504 20.373 1.00 86.56 94 ASP A N 1
ATOM 735 C CA . ASP A 1 94 ? -11.287 -3.452 20.584 1.00 86.56 94 ASP A CA 1
ATOM 736 C C . ASP A 1 94 ? -10.688 -2.048 20.567 1.00 86.56 94 ASP A C 1
ATOM 738 O O . ASP A 1 94 ? -11.384 -1.077 20.274 1.00 86.56 94 ASP A O 1
ATOM 742 N N . ASP A 1 95 ? -9.381 -1.950 20.781 1.00 86.62 95 ASP A N 1
ATOM 743 C CA . ASP A 1 95 ? -8.621 -0.712 20.701 1.00 86.62 95 ASP A CA 1
ATOM 744 C C . ASP A 1 95 ? -8.299 -0.273 19.260 1.00 86.62 95 ASP A C 1
ATOM 746 O O . ASP A 1 95 ? -7.737 0.801 19.059 1.00 86.62 95 ASP A O 1
ATOM 750 N N . ILE A 1 96 ? -8.669 -1.072 18.249 1.00 85.75 96 ILE A N 1
ATOM 751 C CA . ILE A 1 96 ? -8.460 -0.759 16.830 1.00 85.75 96 ILE A CA 1
ATOM 752 C C . ILE A 1 96 ? -9.787 -0.844 16.073 1.00 85.75 96 ILE A C 1
ATOM 754 O O . ILE A 1 96 ? -10.337 -1.925 15.864 1.00 85.75 96 ILE A O 1
ATOM 758 N N . GLN A 1 97 ? -10.264 0.299 15.578 1.00 86.06 97 GLN A N 1
ATOM 759 C CA . GLN A 1 97 ? -11.424 0.363 14.688 1.00 86.06 97 GLN A CA 1
ATOM 760 C C . GLN A 1 97 ? -10.969 0.490 13.234 1.00 86.06 97 GLN A C 1
ATOM 762 O O . GLN A 1 97 ? -10.520 1.545 12.788 1.00 86.06 97 GLN A O 1
ATOM 767 N N . LEU A 1 98 ? -11.074 -0.606 12.478 1.00 87.56 98 LEU A N 1
ATOM 768 C CA . LEU A 1 98 ? -10.714 -0.612 11.064 1.00 87.56 98 LEU A CA 1
ATOM 769 C C . LEU A 1 98 ? -11.790 0.093 10.234 1.00 87.56 98 LEU A C 1
ATOM 771 O O . LEU A 1 98 ? -12.949 -0.319 10.225 1.00 87.56 98 LEU A O 1
ATOM 775 N N . ARG A 1 99 ? -11.377 1.094 9.454 1.00 89.94 99 ARG A N 1
ATOM 776 C CA . ARG A 1 99 ? -12.230 1.751 8.464 1.00 89.94 99 ARG A CA 1
ATOM 777 C C . ARG A 1 99 ? -11.598 1.699 7.083 1.00 89.94 99 ARG A C 1
ATOM 779 O O . ARG A 1 99 ? -10.453 2.104 6.896 1.00 89.94 99 ARG A O 1
ATOM 786 N N . VAL A 1 100 ? -12.364 1.197 6.120 1.00 91.12 100 VAL A N 1
ATOM 787 C CA . VAL A 1 100 ? -11.973 1.147 4.709 1.00 91.12 100 VAL A CA 1
ATOM 788 C C . VAL A 1 100 ? -12.654 2.301 3.986 1.00 91.12 100 VAL A C 1
ATOM 790 O O . VAL A 1 100 ? -13.855 2.503 4.140 1.00 91.12 100 VAL A O 1
ATOM 793 N N . PHE A 1 101 ? -11.874 3.051 3.215 1.00 93.81 101 PHE A N 1
ATOM 794 C CA . PHE A 1 101 ? -12.355 4.152 2.387 1.00 93.81 101 PHE A CA 1
ATOM 795 C C . PHE A 1 101 ? -12.223 3.779 0.913 1.00 93.81 101 PHE A C 1
ATOM 797 O O . PHE A 1 101 ? -11.261 3.108 0.528 1.00 93.81 101 PHE A O 1
ATOM 804 N N . ASP A 1 102 ? -13.15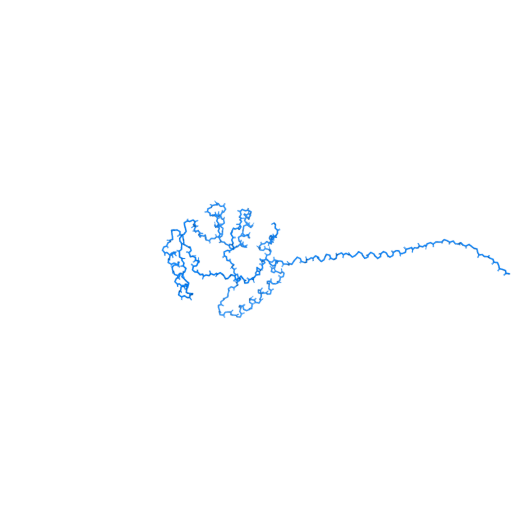3 4.251 0.086 1.00 92.69 102 ASP A N 1
ATOM 805 C CA . ASP A 1 102 ? -13.182 3.924 -1.343 1.00 92.69 102 ASP A CA 1
ATOM 806 C C . ASP A 1 102 ? -12.075 4.639 -2.126 1.00 92.69 102 ASP A C 1
ATOM 808 O O . ASP A 1 102 ? -11.650 4.197 -3.197 1.00 92.69 102 ASP A O 1
ATOM 812 N N . ASN A 1 103 ? -11.593 5.767 -1.605 1.00 92.06 103 ASN A N 1
ATOM 813 C CA . ASN A 1 103 ? -10.550 6.557 -2.235 1.00 92.06 103 ASN A CA 1
ATOM 814 C C . ASN A 1 103 ? -9.682 7.302 -1.213 1.00 92.06 103 ASN A C 1
ATOM 816 O O . ASN A 1 103 ? -10.036 7.496 -0.051 1.00 92.06 103 ASN A O 1
ATOM 820 N N . PHE A 1 104 ? -8.520 7.748 -1.689 1.00 90.94 104 PHE A N 1
ATOM 821 C CA . PHE A 1 104 ? -7.546 8.476 -0.880 1.00 90.94 104 PHE A CA 1
ATOM 822 C C . PHE A 1 104 ? -8.097 9.792 -0.317 1.00 90.94 104 PHE A C 1
ATOM 824 O O . PHE A 1 104 ? -7.764 10.165 0.802 1.00 90.94 104 PHE A O 1
ATOM 831 N N . THR A 1 105 ? -8.917 10.509 -1.089 1.00 91.69 105 THR A N 1
ATOM 832 C CA . THR A 1 105 ? -9.439 11.819 -0.689 1.00 91.69 105 THR A CA 1
ATOM 833 C C . THR A 1 105 ? -10.312 11.705 0.557 1.00 91.69 105 THR A C 1
ATOM 835 O O . THR A 1 105 ? -10.125 12.482 1.489 1.00 91.69 105 THR A O 1
ATOM 838 N N . GLU A 1 106 ? -11.201 10.714 0.615 1.00 94.81 106 GLU A N 1
ATOM 839 C CA . GLU A 1 106 ? -12.011 10.429 1.804 1.00 94.81 106 GLU A CA 1
ATOM 840 C C . GLU A 1 106 ? -11.153 10.059 3.015 1.00 94.81 106 GLU A C 1
ATOM 842 O O . GLU A 1 106 ? -11.343 10.632 4.085 1.00 94.81 106 GLU A O 1
ATOM 847 N N . ALA A 1 107 ? -10.164 9.176 2.841 1.00 95.44 107 ALA A N 1
ATOM 848 C CA . ALA A 1 107 ? -9.253 8.797 3.923 1.00 95.44 107 ALA A CA 1
ATOM 849 C C . ALA A 1 107 ? -8.459 10.002 4.466 1.00 95.44 107 ALA A C 1
ATOM 851 O O . ALA A 1 107 ? -8.298 10.155 5.677 1.00 95.44 107 ALA A O 1
ATOM 852 N N . LEU A 1 108 ? -7.995 10.891 3.581 1.00 93.88 108 LEU A N 1
ATOM 853 C CA . LEU A 1 108 ? -7.278 12.104 3.969 1.00 93.88 108 LEU A CA 1
ATOM 854 C C . LEU A 1 108 ? -8.187 13.085 4.722 1.00 93.88 108 LEU A C 1
ATOM 856 O O . LEU A 1 108 ? -7.759 13.656 5.723 1.00 93.88 108 LEU A O 1
ATOM 860 N N . PHE A 1 109 ? -9.433 13.277 4.281 1.00 93.81 109 PHE A N 1
ATOM 861 C CA . PHE A 1 109 ? -10.390 14.121 5.003 1.00 93.81 109 PHE A CA 1
ATOM 862 C C . PHE A 1 109 ? -10.757 13.545 6.369 1.00 93.81 109 PHE A C 1
ATOM 864 O O . PHE A 1 109 ? -10.826 14.302 7.338 1.00 93.81 109 PHE A O 1
ATOM 871 N N . ALA A 1 110 ? -10.939 12.228 6.468 1.00 96.31 110 ALA A N 1
ATOM 872 C CA . ALA A 1 110 ? -11.172 11.564 7.744 1.00 96.31 110 ALA A CA 1
ATOM 873 C C . ALA A 1 110 ? -10.001 11.803 8.713 1.00 96.31 110 ALA A C 1
ATOM 875 O O . ALA A 1 110 ? -10.225 12.141 9.873 1.00 96.31 110 ALA A O 1
ATOM 876 N N . LEU A 1 111 ? -8.751 11.731 8.235 1.00 95.94 111 LEU A N 1
ATOM 877 C CA . LEU A 1 111 ? -7.582 12.047 9.063 1.00 95.94 111 LEU A CA 1
ATOM 878 C C . LEU A 1 111 ? -7.572 13.522 9.500 1.00 95.94 111 LEU A C 1
ATOM 880 O O . LEU A 1 111 ? -7.413 13.823 10.679 1.00 95.94 111 LEU A O 1
ATOM 884 N N . LEU A 1 112 ? -7.761 14.456 8.564 1.00 95.06 112 LEU A N 1
ATOM 885 C CA . LEU A 1 112 ? -7.704 15.898 8.850 1.00 95.06 112 LEU A CA 1
ATOM 886 C C . LEU A 1 112 ? -8.837 16.382 9.768 1.00 95.06 112 LEU A C 1
ATOM 888 O O . LEU A 1 112 ? -8.676 17.379 10.468 1.00 95.06 112 LEU A O 1
ATOM 892 N N . SER A 1 113 ? -9.978 15.693 9.761 1.00 96.06 113 SER A N 1
ATOM 893 C CA . SER A 1 113 ? -11.116 15.967 10.647 1.00 96.06 113 SER A CA 1
ATOM 894 C C . SER A 1 113 ? -11.044 15.226 11.986 1.00 96.06 113 SER A C 1
ATOM 896 O O . SER A 1 113 ? -11.962 15.366 12.792 1.00 96.06 113 SER A O 1
ATOM 898 N N . ALA A 1 114 ? -9.958 14.482 12.234 1.00 95.44 114 ALA A N 1
ATOM 899 C CA . ALA A 1 114 ? -9.777 13.625 13.404 1.00 95.44 114 ALA A CA 1
ATOM 900 C C . ALA A 1 114 ? -10.873 12.549 13.562 1.00 95.44 114 ALA A C 1
ATOM 902 O O . ALA A 1 114 ? -11.175 12.117 14.670 1.00 95.44 114 ALA A O 1
ATOM 903 N N . GLU A 1 115 ? -11.471 12.108 12.451 1.00 96.12 115 GLU A N 1
ATOM 904 C CA . GLU A 1 115 ? -12.379 10.955 12.415 1.00 96.12 115 GLU A CA 1
ATOM 905 C C . GLU A 1 115 ? -11.608 9.626 12.491 1.00 96.12 115 GLU A C 1
ATOM 907 O O . GLU A 1 115 ? -12.142 8.624 12.963 1.00 96.12 115 GLU A O 1
ATOM 912 N N . VAL A 1 116 ? -10.350 9.618 12.040 1.00 96.25 116 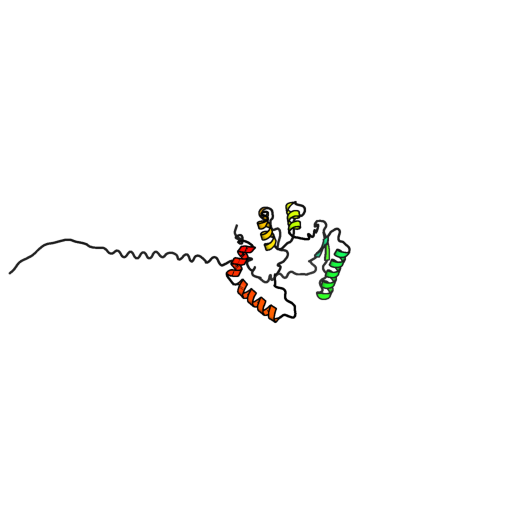VAL A N 1
ATOM 913 C CA . VAL A 1 116 ? -9.406 8.507 12.221 1.00 96.25 116 VAL A CA 1
ATOM 914 C C . VAL A 1 116 ? -8.075 9.026 12.758 1.00 96.25 116 VAL A C 1
ATOM 916 O O . VAL A 1 116 ? -7.652 10.128 12.409 1.00 96.25 116 VAL A O 1
ATOM 919 N N . ASP A 1 117 ? -7.386 8.214 13.560 1.00 95.00 117 ASP A N 1
ATOM 920 C CA . ASP A 1 117 ? -6.080 8.571 14.137 1.00 95.00 117 ASP A CA 1
ATOM 921 C C . ASP A 1 117 ? -4.918 8.396 13.145 1.00 95.00 117 ASP A C 1
ATOM 923 O O . ASP A 1 117 ? -3.896 9.082 13.224 1.00 95.00 117 ASP A O 1
ATOM 927 N N . ALA A 1 118 ? -5.062 7.453 12.211 1.00 94.06 118 ALA A N 1
ATOM 928 C CA . ALA A 1 118 ? -4.083 7.134 11.179 1.00 94.06 118 ALA A CA 1
ATOM 929 C C . ALA A 1 118 ? -4.758 6.439 9.986 1.00 94.06 118 ALA A C 1
ATOM 931 O O . ALA A 1 118 ? -5.811 5.817 10.123 1.00 94.06 118 ALA A O 1
ATOM 932 N N . PHE A 1 119 ? -4.120 6.486 8.815 1.00 93.62 119 PHE A N 1
ATOM 933 C CA . PHE A 1 119 ? -4.478 5.632 7.682 1.00 93.62 119 PHE A CA 1
ATOM 934 C C . PHE A 1 119 ? -3.217 5.067 7.020 1.00 93.62 119 PHE A C 1
ATOM 936 O O . PHE A 1 119 ? -2.166 5.707 7.001 1.00 93.62 119 PHE A O 1
ATOM 943 N N . ALA A 1 120 ? -3.323 3.860 6.465 1.00 92.12 120 ALA A N 1
ATOM 944 C CA . ALA A 1 120 ? -2.221 3.178 5.795 1.00 92.12 120 ALA A CA 1
ATOM 945 C C . ALA A 1 120 ? -2.325 3.341 4.271 1.00 92.12 120 ALA A C 1
ATOM 947 O O . ALA A 1 120 ? -3.278 2.867 3.651 1.00 92.12 120 ALA A O 1
ATOM 948 N N . PHE A 1 121 ? -1.340 3.992 3.648 1.00 91.38 121 PHE A N 1
ATOM 949 C CA . PHE A 1 121 ? -1.290 4.187 2.194 1.00 91.38 121 PHE A CA 1
ATOM 950 C C . PHE A 1 121 ? 0.150 4.429 1.708 1.00 91.38 121 PHE A C 1
ATOM 952 O O . PHE A 1 121 ? 0.976 4.880 2.504 1.00 91.38 121 PHE A O 1
ATOM 959 N N . PRO A 1 122 ? 0.490 4.168 0.424 1.00 89.94 122 PRO A N 1
ATOM 960 C CA . PRO A 1 122 ? 1.844 4.388 -0.079 1.00 89.94 122 PRO A CA 1
ATOM 961 C C . PRO A 1 122 ? 2.347 5.820 0.130 1.00 89.94 122 PRO A C 1
ATOM 963 O O . PRO A 1 122 ? 1.840 6.766 -0.476 1.00 89.94 122 PRO A O 1
ATOM 966 N N . GLU A 1 123 ? 3.415 5.947 0.914 1.00 88.19 123 GLU A N 1
ATOM 967 C CA . GLU A 1 123 ? 3.963 7.220 1.389 1.00 88.19 123 GLU A CA 1
ATOM 968 C C . GLU A 1 123 ? 4.228 8.234 0.263 1.00 88.19 123 GLU A C 1
ATOM 970 O O . GLU A 1 123 ? 3.770 9.374 0.323 1.00 88.19 123 GLU A O 1
ATOM 975 N N . SER A 1 124 ? 4.905 7.817 -0.815 1.00 85.44 124 SER A N 1
ATOM 976 C CA . SER A 1 124 ? 5.252 8.712 -1.929 1.00 85.44 124 SER A CA 1
ATOM 977 C C . SER A 1 124 ? 4.024 9.339 -2.599 1.00 85.44 124 SER A C 1
ATOM 979 O O . SER A 1 124 ? 4.081 10.468 -3.087 1.00 85.44 124 SER A O 1
ATOM 981 N N . VAL A 1 125 ? 2.913 8.599 -2.643 1.00 87.62 125 VAL A N 1
ATOM 982 C CA . VAL A 1 125 ? 1.653 9.066 -3.229 1.00 87.62 125 VAL A CA 1
ATOM 983 C C . VAL A 1 125 ? 0.944 9.984 -2.243 1.00 87.62 125 VAL A C 1
ATOM 985 O O . VAL A 1 125 ? 0.522 11.066 -2.645 1.00 87.62 125 VAL A O 1
ATOM 988 N N . THR A 1 126 ? 0.892 9.606 -0.963 1.00 90.50 126 THR A N 1
ATOM 989 C CA . THR A 1 126 ? 0.332 10.442 0.107 1.00 90.50 126 THR A CA 1
ATOM 990 C C . THR A 1 126 ? 0.975 11.822 0.122 1.00 90.50 126 THR A C 1
ATOM 992 O O . THR A 1 126 ? 0.269 12.823 0.047 1.00 90.50 126 THR A O 1
ATOM 995 N N . TRP A 1 127 ? 2.308 11.897 0.128 1.00 89.06 127 TRP A N 1
ATOM 996 C CA . TRP A 1 127 ? 3.023 13.171 0.164 1.00 89.06 127 TRP A CA 1
ATOM 997 C C . TRP A 1 127 ? 2.819 14.024 -1.087 1.00 89.06 127 TRP A C 1
ATOM 999 O O . TRP A 1 127 ? 2.670 15.241 -0.979 1.00 89.06 127 TRP A O 1
ATOM 1009 N N . LYS A 1 128 ? 2.783 13.406 -2.274 1.00 87.19 128 LYS A N 1
ATOM 1010 C CA . LYS A 1 128 ? 2.455 14.118 -3.518 1.00 87.19 128 LYS A CA 1
ATOM 1011 C C . LYS A 1 128 ? 1.072 14.761 -3.414 1.00 87.19 128 LYS A C 1
ATOM 1013 O O . LYS A 1 128 ? 0.945 15.963 -3.628 1.00 87.19 128 LYS A O 1
ATOM 1018 N N . LEU A 1 129 ? 0.060 13.966 -3.071 1.00 89.31 129 LEU A N 1
ATOM 1019 C CA . LEU A 1 129 ? -1.329 14.421 -3.016 1.00 89.31 129 LEU A CA 1
ATOM 1020 C C . LEU A 1 129 ? -1.542 15.454 -1.900 1.00 89.31 129 LEU A C 1
ATOM 1022 O O . LEU A 1 129 ? -2.229 16.450 -2.110 1.00 89.31 129 LEU A O 1
ATOM 1026 N N . ALA A 1 130 ? -0.900 15.276 -0.744 1.00 90.00 130 ALA A N 1
ATOM 1027 C CA . ALA A 1 130 ? -0.956 16.233 0.357 1.00 90.00 130 ALA A CA 1
ATOM 1028 C C . ALA A 1 130 ? -0.332 17.588 -0.017 1.00 90.00 130 ALA A C 1
ATOM 1030 O O . ALA A 1 130 ? -0.913 18.626 0.303 1.00 90.00 130 ALA A O 1
ATOM 1031 N N . ARG A 1 131 ? 0.795 17.598 -0.748 1.00 88.62 131 ARG A N 1
ATOM 1032 C CA . ARG A 1 131 ? 1.404 18.832 -1.280 1.00 88.62 131 ARG A CA 1
ATOM 1033 C C . ARG A 1 131 ? 0.511 19.518 -2.309 1.00 88.62 131 ARG A C 1
ATOM 1035 O O . ARG A 1 131 ? 0.341 20.733 -2.256 1.00 88.62 131 ARG A O 1
ATOM 1042 N N . GLU A 1 132 ? -0.078 18.754 -3.229 1.00 87.44 132 GLU A N 1
ATOM 1043 C CA . GLU A 1 132 ? -1.025 19.281 -4.224 1.00 87.44 132 GLU A CA 1
ATOM 1044 C C . GLU A 1 132 ? -2.248 19.925 -3.552 1.00 87.44 132 GLU A C 1
ATOM 1046 O O . GLU A 1 132 ? -2.698 20.989 -3.979 1.00 87.44 132 GLU A O 1
ATOM 1051 N N . ALA A 1 133 ? -2.723 19.337 -2.452 1.00 90.38 133 ALA A N 1
ATOM 1052 C CA . ALA A 1 133 ? -3.808 19.866 -1.630 1.00 90.38 133 ALA A CA 1
ATOM 1053 C C . ALA A 1 133 ? -3.371 20.927 -0.596 1.00 90.38 133 ALA A C 1
ATOM 1055 O O . ALA A 1 133 ? -4.230 21.531 0.044 1.00 90.38 133 ALA A O 1
ATOM 1056 N N . ARG A 1 134 ? -2.063 21.195 -0.441 1.00 90.94 134 ARG A N 1
ATOM 1057 C CA . ARG A 1 134 ? -1.472 22.120 0.554 1.00 90.94 134 ARG A CA 1
ATOM 1058 C C . ARG A 1 134 ? -1.802 21.778 2.013 1.00 90.94 134 ARG A C 1
ATOM 1060 O O . ARG A 1 134 ? -1.955 22.667 2.853 1.00 90.94 134 ARG A O 1
ATOM 1067 N N . VAL A 1 135 ? -1.917 20.489 2.312 1.00 92.69 135 VAL A N 1
ATOM 1068 C CA . VAL A 1 135 ? -2.174 19.950 3.661 1.00 92.69 135 VAL A CA 1
ATOM 1069 C C . VAL A 1 135 ? -1.014 19.101 4.178 1.00 92.69 135 VAL A C 1
ATOM 1071 O O . VAL A 1 135 ? -1.105 18.516 5.251 1.00 92.69 135 VAL A O 1
ATOM 1074 N N . ASP A 1 136 ? 0.101 19.063 3.451 1.00 89.88 136 ASP A N 1
ATOM 1075 C CA . ASP A 1 136 ? 1.328 18.340 3.800 1.00 89.88 136 ASP A CA 1
ATOM 1076 C C . ASP A 1 136 ? 1.853 18.686 5.200 1.00 89.88 136 ASP A C 1
ATOM 1078 O O . ASP A 1 136 ? 2.320 17.809 5.915 1.00 89.88 136 ASP A O 1
ATOM 1082 N N . LYS A 1 137 ? 1.680 19.930 5.654 1.00 92.56 137 LYS A N 1
ATOM 1083 C CA . LYS A 1 137 ? 2.103 20.367 6.997 1.00 92.56 137 LYS A CA 1
ATOM 1084 C C . LYS A 1 137 ? 1.193 19.911 8.142 1.00 92.56 137 LYS A C 1
ATOM 1086 O O . LYS A 1 137 ? 1.501 20.191 9.296 1.00 92.56 137 LYS A O 1
ATOM 1091 N N . GLN A 1 138 ? 0.058 19.286 7.837 1.00 93.00 138 GLN A N 1
ATOM 1092 C CA . GLN A 1 138 ? -0.934 18.847 8.827 1.00 93.00 138 GLN A CA 1
ATOM 1093 C C . GLN A 1 138 ? -0.855 17.345 9.112 1.00 93.00 138 GLN A C 1
ATOM 1095 O O . GLN A 1 138 ? -1.539 16.853 10.004 1.00 93.00 138 GLN A O 1
ATOM 1100 N N . ILE A 1 139 ? -0.028 16.618 8.363 1.00 93.38 139 ILE A N 1
ATOM 1101 C CA . ILE A 1 139 ? 0.130 15.172 8.484 1.00 93.38 139 ILE A CA 1
ATOM 1102 C C . ILE A 1 139 ? 1.588 14.827 8.782 1.00 93.38 139 ILE A C 1
ATOM 1104 O O . ILE A 1 139 ? 2.502 15.601 8.503 1.00 93.38 139 ILE A O 1
ATOM 1108 N N . LYS A 1 140 ? 1.812 13.643 9.347 1.00 92.62 140 LYS A N 1
ATOM 1109 C CA . LYS A 1 140 ? 3.145 13.078 9.566 1.00 92.62 140 LYS A CA 1
ATOM 1110 C C . LYS A 1 140 ? 3.103 11.565 9.398 1.00 92.62 140 LYS A C 1
ATOM 1112 O O . LYS A 1 140 ? 2.056 10.952 9.596 1.00 92.62 140 LYS A O 1
ATOM 1117 N N . VAL A 1 141 ? 4.249 10.973 9.082 1.00 89.62 141 VAL A N 1
ATOM 1118 C CA . VAL A 1 141 ? 4.426 9.518 9.146 1.00 89.62 141 VAL A CA 1
ATOM 1119 C C . VAL A 1 141 ? 4.537 9.101 10.615 1.00 89.62 141 VAL A C 1
ATOM 1121 O O . VAL A 1 141 ? 5.155 9.801 11.422 1.00 89.62 141 VAL A O 1
ATOM 1124 N N . VAL A 1 142 ? 3.902 7.983 10.968 1.00 90.75 142 VAL A N 1
ATOM 1125 C CA . VAL A 1 142 ? 3.948 7.382 12.306 1.00 90.75 142 VAL A CA 1
ATOM 1126 C C . VAL A 1 142 ? 4.239 5.890 12.196 1.00 90.75 142 VAL A C 1
ATOM 1128 O O . VAL A 1 142 ? 3.683 5.217 11.331 1.00 90.75 142 VAL A O 1
ATOM 1131 N N . GLY A 1 143 ? 5.079 5.385 13.101 1.00 85.31 143 GLY A N 1
ATOM 1132 C CA . GLY A 1 143 ? 5.484 3.981 13.127 1.00 85.31 143 GLY A CA 1
ATOM 1133 C C . GLY A 1 143 ? 6.417 3.585 11.982 1.00 85.31 143 GLY A C 1
ATOM 1134 O O . GLY A 1 143 ? 6.869 4.422 11.201 1.00 85.31 143 GLY A O 1
ATOM 1135 N N . GLU A 1 144 ? 6.696 2.286 11.910 1.00 84.00 144 GLU A N 1
ATOM 1136 C CA . GLU A 1 144 ? 7.516 1.693 10.856 1.00 84.00 144 GLU A CA 1
ATOM 1137 C C . GLU A 1 144 ? 6.683 1.393 9.598 1.00 84.00 144 GLU A C 1
ATOM 1139 O O . GLU A 1 144 ? 5.478 1.120 9.697 1.00 84.00 144 GLU A O 1
ATOM 1144 N N . PRO A 1 145 ? 7.296 1.395 8.399 1.00 82.81 145 PRO A N 1
ATOM 1145 C CA . PRO A 1 145 ? 6.612 1.006 7.172 1.00 82.81 145 PRO A CA 1
ATOM 1146 C C . PRO A 1 145 ? 6.003 -0.398 7.271 1.00 82.81 145 PRO A C 1
ATOM 1148 O O . PRO A 1 145 ? 6.699 -1.376 7.525 1.00 82.81 145 PRO A O 1
ATOM 1151 N N . LEU A 1 146 ? 4.701 -0.514 6.987 1.00 85.31 146 LEU A N 1
ATOM 1152 C CA . LEU A 1 146 ? 3.999 -1.803 7.054 1.00 85.31 146 LEU A CA 1
ATOM 1153 C C . LEU A 1 146 ? 4.529 -2.817 6.032 1.00 85.31 146 LEU A C 1
ATOM 1155 O O . LEU A 1 146 ? 4.574 -4.014 6.306 1.00 85.31 146 LEU A O 1
ATOM 1159 N N . LYS A 1 147 ? 4.854 -2.346 4.819 1.00 80.75 147 LYS A N 1
ATOM 1160 C CA . LYS A 1 147 ? 5.372 -3.164 3.715 1.00 80.75 147 LYS A CA 1
ATOM 1161 C C . LYS A 1 147 ? 5.866 -2.302 2.554 1.00 80.75 147 LYS A C 1
ATOM 1163 O O . LYS A 1 147 ? 5.249 -1.294 2.213 1.00 80.75 147 LYS A O 1
ATOM 1168 N N . GLU A 1 148 ? 6.893 -2.775 1.853 1.00 78.31 148 GLU A N 1
ATOM 1169 C CA . GLU A 1 148 ? 7.288 -2.231 0.551 1.00 78.31 148 GLU A CA 1
ATOM 1170 C C . GLU A 1 148 ? 6.418 -2.788 -0.596 1.00 78.31 148 GLU A C 1
ATOM 1172 O O . GLU A 1 148 ? 6.257 -4.002 -0.763 1.00 78.31 148 GLU A O 1
ATOM 1177 N N . ILE A 1 149 ? 5.876 -1.897 -1.437 1.00 77.81 149 ILE A N 1
ATOM 1178 C CA . ILE A 1 149 ? 5.082 -2.268 -2.618 1.00 77.81 149 ILE A CA 1
ATOM 1179 C C . ILE A 1 149 ? 5.903 -2.055 -3.892 1.00 77.81 149 ILE A C 1
ATOM 1181 O O . ILE A 1 149 ? 6.091 -0.924 -4.348 1.00 77.81 149 ILE A O 1
ATOM 1185 N N . LYS A 1 150 ? 6.325 -3.159 -4.518 1.00 77.38 150 LYS A N 1
ATOM 1186 C CA . LYS A 1 150 ? 7.014 -3.142 -5.815 1.00 77.38 150 LYS A CA 1
ATOM 1187 C C . LYS A 1 150 ? 6.015 -2.853 -6.936 1.00 77.38 150 LYS A C 1
ATOM 1189 O O . LYS A 1 150 ? 5.079 -3.619 -7.158 1.00 77.38 150 LYS A O 1
ATOM 1194 N N . ARG A 1 151 ? 6.212 -1.739 -7.646 1.00 81.06 151 ARG A N 1
ATOM 1195 C CA . ARG A 1 151 ? 5.404 -1.364 -8.817 1.00 81.06 151 ARG A CA 1
ATOM 1196 C C . ARG A 1 151 ? 6.032 -1.947 -10.080 1.00 81.06 151 ARG A C 1
ATOM 1198 O O . ARG A 1 151 ? 7.235 -1.820 -10.280 1.00 81.06 151 ARG A O 1
ATOM 1205 N N . ALA A 1 152 ? 5.211 -2.559 -10.928 1.00 84.88 152 ALA A N 1
ATOM 1206 C CA . ALA A 1 152 ? 5.636 -3.160 -12.187 1.00 84.88 152 ALA A CA 1
ATOM 1207 C C . ALA A 1 152 ? 4.585 -2.926 -13.278 1.00 84.88 152 ALA A C 1
ATOM 1209 O O . ALA A 1 152 ? 3.414 -2.681 -12.984 1.00 84.88 152 ALA A O 1
ATOM 1210 N N . MET A 1 153 ? 5.001 -3.027 -14.540 1.00 86.38 153 MET A N 1
ATOM 1211 C CA . MET A 1 153 ? 4.065 -3.073 -15.659 1.00 86.38 153 MET A CA 1
ATOM 1212 C C . MET A 1 153 ? 3.484 -4.479 -15.780 1.00 86.38 153 MET A C 1
ATOM 1214 O O . MET A 1 153 ? 4.220 -5.453 -15.923 1.00 86.38 153 MET A O 1
ATOM 1218 N N . ALA A 1 154 ? 2.159 -4.585 -15.725 1.00 91.19 154 ALA A N 1
ATOM 1219 C CA . ALA A 1 154 ? 1.473 -5.850 -15.935 1.00 91.19 154 ALA A CA 1
ATOM 1220 C C . ALA A 1 154 ? 1.392 -6.174 -17.433 1.00 91.19 154 ALA A C 1
ATOM 1222 O O . ALA A 1 154 ? 0.996 -5.331 -18.239 1.00 91.19 154 ALA A O 1
ATOM 1223 N N . VAL A 1 155 ? 1.720 -7.414 -17.792 1.00 93.56 155 VAL A N 1
ATOM 1224 C CA . VAL A 1 155 ? 1.586 -7.953 -19.151 1.00 93.56 155 VAL A CA 1
ATOM 1225 C C . VAL A 1 155 ? 0.828 -9.285 -19.122 1.00 93.56 155 VAL A C 1
ATOM 1227 O O . VAL A 1 155 ? 0.891 -9.996 -18.114 1.00 93.56 155 VAL A O 1
ATOM 1230 N N . PRO A 1 156 ? 0.112 -9.660 -20.201 1.00 94.94 156 PRO A N 1
ATOM 1231 C CA . PRO A 1 156 ? -0.477 -10.991 -20.313 1.00 94.94 156 PRO A CA 1
ATOM 1232 C C . PRO A 1 156 ? 0.587 -12.092 -20.195 1.00 94.94 156 PRO A C 1
ATOM 1234 O O . PRO A 1 156 ? 1.701 -11.946 -20.701 1.00 94.94 156 PRO A O 1
ATOM 1237 N N . LYS A 1 157 ? 0.243 -13.206 -19.533 1.00 91.81 157 LYS A N 1
ATOM 1238 C CA . LYS A 1 157 ? 1.196 -14.283 -19.191 1.00 91.81 157 LYS A CA 1
ATOM 1239 C C . LYS A 1 157 ? 1.865 -14.931 -20.409 1.00 91.81 157 LYS A C 1
ATOM 1241 O O . LYS A 1 157 ? 2.974 -15.437 -20.294 1.00 91.81 157 LYS A O 1
ATOM 1246 N N . ASP A 1 158 ? 1.201 -14.923 -21.558 1.00 95.81 158 ASP A N 1
ATOM 1247 C CA . ASP A 1 158 ? 1.678 -15.483 -22.824 1.00 95.81 158 ASP A CA 1
ATOM 1248 C C . ASP A 1 158 ? 2.560 -14.507 -23.629 1.00 95.81 158 ASP A C 1
ATOM 1250 O O . ASP A 1 158 ? 3.154 -14.892 -24.634 1.00 95.81 158 ASP A O 1
ATOM 1254 N N . LYS A 1 159 ? 2.696 -13.246 -23.197 1.00 96.94 159 LYS A N 1
ATOM 1255 C CA . LYS A 1 159 ? 3.449 -12.193 -23.903 1.00 96.94 159 LYS A CA 1
ATOM 1256 C C . LYS A 1 159 ? 4.859 -12.007 -23.343 1.00 96.94 159 LYS A C 1
ATOM 1258 O O . LYS A 1 159 ? 5.269 -10.900 -22.996 1.00 96.94 159 LYS A O 1
ATOM 1263 N N . VAL A 1 160 ? 5.625 -13.095 -23.299 1.00 96.06 160 VAL A N 1
ATOM 1264 C CA . VAL A 1 160 ? 6.988 -13.115 -22.733 1.00 96.06 160 VAL A CA 1
ATOM 1265 C C . VAL A 1 160 ? 7.953 -12.203 -23.503 1.00 96.06 160 VAL A C 1
ATOM 1267 O O . VAL A 1 160 ? 8.791 -11.536 -22.903 1.00 96.06 160 VAL A O 1
ATOM 1270 N N . GLU A 1 161 ? 7.813 -12.108 -24.826 1.00 97.00 161 GLU A N 1
ATOM 1271 C CA . GLU A 1 161 ? 8.647 -11.218 -25.646 1.00 97.00 161 GLU A CA 1
ATOM 1272 C C . GLU A 1 161 ? 8.402 -9.739 -25.318 1.00 97.00 161 GLU A C 1
ATOM 1274 O O . GLU A 1 161 ? 9.351 -8.965 -25.194 1.00 97.00 161 GLU A O 1
ATOM 1279 N N . LEU A 1 162 ? 7.138 -9.352 -25.105 1.00 96.81 162 LEU A N 1
ATOM 1280 C CA . LEU A 1 162 ? 6.782 -7.993 -24.698 1.00 96.81 162 LEU A CA 1
ATOM 1281 C C . LEU A 1 162 ? 7.341 -7.675 -23.312 1.00 96.81 162 LEU A C 1
ATOM 1283 O O . LEU A 1 162 ? 7.896 -6.594 -23.123 1.00 96.81 162 LEU A O 1
ATOM 1287 N N . LEU A 1 163 ? 7.242 -8.620 -22.369 1.00 95.00 163 LEU A N 1
ATOM 1288 C CA . LEU A 1 163 ? 7.852 -8.477 -21.047 1.00 95.00 163 LEU A CA 1
ATOM 1289 C C . LEU A 1 163 ? 9.347 -8.170 -21.172 1.00 95.00 163 LEU A C 1
ATOM 1291 O O . LEU A 1 163 ? 9.824 -7.192 -20.608 1.00 95.00 163 LEU A O 1
ATOM 1295 N N . ALA A 1 164 ? 10.073 -8.954 -21.973 1.00 95.75 164 ALA A N 1
ATOM 1296 C CA . ALA A 1 164 ? 11.513 -8.788 -22.149 1.00 95.75 164 ALA A CA 1
ATOM 1297 C C . ALA A 1 164 ? 11.893 -7.433 -22.775 1.00 95.75 164 ALA A C 1
ATOM 1299 O O . ALA A 1 164 ? 12.932 -6.859 -22.428 1.00 95.75 164 ALA A O 1
ATOM 1300 N N . VAL A 1 165 ? 11.069 -6.920 -23.695 1.00 97.38 165 VAL A N 1
ATOM 1301 C CA . VAL A 1 165 ? 11.247 -5.587 -24.291 1.00 97.38 165 VAL A CA 1
ATOM 1302 C C . VAL A 1 165 ? 11.009 -4.492 -23.251 1.00 97.38 165 VAL A C 1
ATOM 1304 O O . VAL A 1 165 ? 11.851 -3.605 -23.103 1.00 97.38 165 VAL A O 1
ATOM 1307 N N . LEU A 1 166 ? 9.904 -4.571 -22.506 1.00 95.75 166 LEU A N 1
ATOM 1308 C CA . LEU A 1 166 ? 9.552 -3.590 -21.479 1.00 95.75 166 LEU A CA 1
ATOM 1309 C C . LEU A 1 166 ? 10.571 -3.571 -20.339 1.00 95.75 166 LEU A C 1
ATOM 1311 O O . LEU A 1 166 ? 11.042 -2.501 -19.970 1.00 95.75 166 LEU A O 1
ATOM 1315 N N . ASP A 1 167 ? 10.974 -4.734 -19.834 1.00 93.56 167 ASP A N 1
ATOM 1316 C CA . ASP A 1 167 ? 11.958 -4.852 -18.757 1.00 93.56 167 ASP A CA 1
ATOM 1317 C C . ASP A 1 167 ? 13.296 -4.215 -19.133 1.00 93.56 167 ASP A C 1
ATOM 1319 O O . ASP A 1 167 ? 13.936 -3.559 -18.311 1.00 93.56 167 ASP A O 1
ATOM 1323 N N . ARG A 1 168 ? 13.733 -4.395 -20.385 1.00 94.62 168 ARG A N 1
ATOM 1324 C CA . ARG A 1 168 ? 14.947 -3.750 -20.892 1.00 94.62 168 ARG A CA 1
ATOM 1325 C C . ARG A 1 168 ? 14.779 -2.236 -20.942 1.00 94.62 168 ARG A C 1
ATOM 1327 O O . ARG A 1 168 ? 15.597 -1.533 -20.365 1.00 94.62 168 ARG A O 1
ATOM 1334 N N . ALA A 1 169 ? 13.697 -1.758 -21.554 1.00 94.94 169 ALA A N 1
ATOM 1335 C CA . ALA A 1 169 ? 13.423 -0.329 -21.673 1.00 94.94 169 ALA A CA 1
ATOM 1336 C C . ALA A 1 169 ? 13.318 0.362 -20.304 1.00 94.94 169 ALA A C 1
ATOM 1338 O O . ALA A 1 169 ? 13.841 1.458 -20.129 1.00 94.94 169 ALA A O 1
ATOM 1339 N N . VAL A 1 170 ? 12.691 -0.286 -19.318 1.00 90.44 170 VAL A N 1
ATOM 1340 C CA . VAL A 1 170 ? 12.606 0.222 -17.942 1.00 90.44 170 VAL A CA 1
ATOM 1341 C C . VAL A 1 170 ? 13.980 0.299 -17.303 1.00 90.44 170 VAL A C 1
ATOM 1343 O O . VAL A 1 170 ? 14.308 1.337 -16.739 1.00 90.44 170 VAL A O 1
ATOM 1346 N N . ARG A 1 171 ? 14.790 -0.765 -17.383 1.00 88.62 171 ARG A N 1
ATOM 1347 C CA . ARG A 1 171 ? 16.144 -0.757 -16.808 1.00 88.62 171 ARG A CA 1
ATOM 1348 C C . ARG A 1 171 ? 16.983 0.380 -17.377 1.00 88.62 171 ARG A C 1
ATOM 1350 O O . ARG A 1 171 ? 17.592 1.113 -16.605 1.00 88.62 171 ARG A O 1
ATOM 1357 N N . ASP A 1 172 ? 16.954 0.552 -18.694 1.00 91.19 172 ASP A N 1
ATOM 1358 C CA . ASP A 1 172 ? 17.701 1.613 -19.365 1.00 91.19 172 ASP A CA 1
ATOM 1359 C C . ASP A 1 172 ? 17.179 2.995 -18.929 1.00 91.19 172 ASP A C 1
ATOM 1361 O O . ASP A 1 172 ? 17.961 3.855 -18.518 1.00 91.19 172 ASP A O 1
ATOM 1365 N N . PHE A 1 173 ? 15.854 3.186 -18.909 1.00 91.06 173 PHE A N 1
ATOM 1366 C CA . PHE A 1 173 ? 15.218 4.445 -18.513 1.00 91.06 173 PHE A CA 1
ATOM 1367 C C . PHE A 1 173 ? 15.489 4.830 -17.055 1.00 91.06 173 PHE A C 1
ATOM 1369 O O . PHE A 1 173 ? 15.808 5.981 -16.785 1.00 91.06 173 PHE A O 1
ATOM 1376 N N . LEU A 1 174 ? 15.421 3.888 -16.109 1.00 85.44 174 LEU A N 1
ATOM 1377 C CA . LEU A 1 174 ? 15.655 4.161 -14.683 1.00 85.44 174 LEU A CA 1
ATOM 1378 C C . LEU A 1 174 ? 17.062 4.706 -14.397 1.00 85.44 174 LEU A C 1
ATOM 1380 O O . LEU A 1 174 ? 17.259 5.406 -13.405 1.00 85.44 174 LEU A O 1
ATOM 1384 N N . THR A 1 175 ? 18.034 4.393 -15.256 1.00 86.75 175 THR A N 1
ATOM 1385 C CA . THR A 1 175 ? 19.411 4.902 -15.146 1.00 86.75 175 THR A CA 1
ATOM 1386 C C . THR A 1 175 ? 19.632 6.231 -15.870 1.00 86.75 175 THR A C 1
ATOM 1388 O O . THR A 1 175 ? 20.734 6.780 -15.821 1.00 86.75 175 THR A O 1
ATOM 1391 N N . SER A 1 176 ? 18.606 6.761 -16.538 1.00 88.38 176 SER A N 1
ATOM 1392 C CA . SER A 1 176 ? 18.721 7.927 -17.406 1.00 88.38 176 SER A CA 1
ATOM 1393 C C . SER A 1 176 ? 18.415 9.250 -16.674 1.00 88.38 176 SER A C 1
ATOM 1395 O O . SER A 1 176 ? 17.619 9.285 -15.727 1.00 88.38 176 SER A O 1
ATOM 1397 N N . PRO A 1 177 ? 18.995 10.385 -17.114 1.00 88.81 177 PRO A N 1
ATOM 1398 C CA . PRO A 1 177 ? 18.658 11.712 -16.581 1.00 88.81 177 PRO A CA 1
ATOM 1399 C C . PRO A 1 177 ? 17.181 12.091 -16.781 1.00 88.81 177 PRO A C 1
ATOM 1401 O O . PRO A 1 177 ? 16.601 12.848 -15.997 1.00 88.81 177 PRO A O 1
ATOM 1404 N N . GLU A 1 178 ? 16.548 11.572 -17.834 1.00 90.50 178 GLU A N 1
ATOM 1405 C CA . GLU A 1 178 ? 15.140 11.815 -18.148 1.00 90.50 178 GLU A CA 1
ATOM 1406 C C . GLU A 1 178 ? 14.218 11.224 -17.084 1.00 90.50 178 GLU A C 1
ATOM 1408 O O . GLU A 1 178 ? 13.236 11.878 -16.719 1.00 90.50 178 GLU A O 1
ATOM 1413 N N . TYR A 1 179 ? 14.543 10.044 -16.543 1.00 87.31 179 TYR A N 1
ATOM 1414 C CA . TYR A 1 179 ? 13.798 9.475 -15.421 1.00 87.31 179 TYR A CA 1
ATOM 1415 C C . TYR A 1 179 ? 13.840 10.401 -14.210 1.00 87.31 179 TYR A C 1
ATOM 1417 O O . TYR A 1 179 ? 12.792 10.724 -13.655 1.00 87.31 179 TYR A O 1
ATOM 1425 N N . GLN A 1 180 ? 15.018 10.910 -13.844 1.00 82.75 180 GLN A N 1
ATOM 1426 C CA . GLN A 1 180 ? 15.144 11.838 -12.721 1.00 82.75 180 GLN A CA 1
ATOM 1427 C C . GLN A 1 180 ? 14.310 13.109 -12.943 1.00 82.75 180 GLN A C 1
ATOM 1429 O O . GLN A 1 180 ? 13.605 13.566 -12.038 1.00 82.75 180 GLN A O 1
ATOM 1434 N N . LYS A 1 181 ? 14.350 13.671 -14.156 1.00 87.88 181 LYS A N 1
ATOM 1435 C CA . LYS A 1 181 ? 13.548 14.846 -14.517 1.00 87.88 181 LYS A CA 1
ATOM 1436 C C . LYS A 1 181 ? 12.051 14.565 -14.396 1.00 87.88 181 LYS A C 1
ATOM 1438 O O . LYS A 1 181 ? 11.329 15.378 -13.817 1.00 87.88 181 LYS A O 1
ATOM 1443 N N . ALA A 1 182 ? 11.588 13.436 -14.930 1.00 87.69 182 ALA A N 1
ATOM 1444 C CA . ALA A 1 182 ? 10.193 13.022 -14.828 1.00 87.69 182 ALA A CA 1
ATOM 1445 C C . ALA A 1 182 ? 9.794 12.830 -13.361 1.00 87.69 182 ALA A C 1
ATOM 1447 O O . ALA A 1 182 ? 8.766 13.336 -12.921 1.00 87.69 182 ALA A O 1
ATOM 1448 N N . TYR A 1 183 ? 10.642 12.168 -12.585 1.00 81.94 183 TYR A N 1
ATOM 1449 C CA . TYR A 1 183 ? 10.393 11.897 -11.185 1.00 81.94 183 TYR A CA 1
ATOM 1450 C C . TYR A 1 183 ? 10.206 13.187 -10.373 1.00 81.94 183 TYR A C 1
ATOM 1452 O O . TYR A 1 183 ? 9.185 13.351 -9.704 1.00 81.94 183 TYR A O 1
ATOM 1460 N N . VAL A 1 184 ? 11.144 14.134 -10.478 1.00 84.06 184 VAL A N 1
ATOM 1461 C CA . VAL A 1 184 ? 11.065 15.421 -9.764 1.00 84.06 184 VAL A CA 1
ATOM 1462 C C . VAL A 1 184 ? 9.834 16.219 -10.189 1.00 84.06 184 VAL A C 1
ATOM 1464 O O . VAL A 1 184 ? 9.213 16.870 -9.352 1.00 84.06 184 VAL A O 1
ATOM 1467 N N . ALA A 1 185 ? 9.447 16.154 -11.466 1.00 85.50 185 ALA A N 1
ATOM 1468 C CA . ALA A 1 185 ? 8.243 16.824 -11.947 1.00 85.50 185 ALA A CA 1
ATOM 1469 C C . ALA A 1 185 ? 6.959 16.270 -11.303 1.00 85.50 185 ALA A C 1
ATOM 1471 O O . ALA A 1 185 ? 6.045 17.040 -11.023 1.00 85.50 185 ALA A O 1
ATOM 1472 N N . TRP A 1 186 ? 6.893 14.960 -11.053 1.00 82.94 186 TRP A N 1
ATOM 1473 C CA . TRP A 1 186 ? 5.697 14.306 -10.512 1.00 82.94 186 TRP A CA 1
ATOM 1474 C C . TRP A 1 186 ? 5.640 14.261 -8.986 1.00 82.94 186 TRP A C 1
ATOM 1476 O O . TRP A 1 186 ? 4.560 14.397 -8.415 1.00 82.94 186 TRP A O 1
ATOM 1486 N N . PHE A 1 187 ? 6.773 14.045 -8.321 1.00 80.69 187 PHE A N 1
ATOM 1487 C CA . PHE A 1 187 ? 6.827 13.834 -6.872 1.00 80.69 187 PHE A CA 1
ATOM 1488 C C . PHE A 1 187 ? 7.482 14.990 -6.117 1.00 80.69 187 PHE A C 1
ATOM 1490 O O . PHE A 1 187 ? 7.405 15.025 -4.892 1.00 80.69 187 PHE A O 1
ATOM 1497 N N . GLY A 1 188 ? 8.050 15.974 -6.811 1.00 75.88 188 GLY A N 1
ATOM 1498 C CA . GLY A 1 188 ? 8.804 17.062 -6.199 1.00 75.88 188 GLY A CA 1
ATOM 1499 C C . GLY A 1 188 ? 10.255 16.678 -5.911 1.00 75.88 188 GLY A C 1
ATOM 1500 O O . GLY A 1 188 ? 10.709 15.570 -6.207 1.00 75.88 188 GLY A O 1
ATOM 1501 N N . LYS A 1 189 ? 11.008 17.627 -5.352 1.00 70.19 189 LYS A N 1
ATOM 1502 C CA . LYS A 1 189 ? 12.371 17.360 -4.886 1.00 70.19 189 LYS A CA 1
ATOM 1503 C C . LYS A 1 189 ? 12.297 16.547 -3.589 1.00 70.19 189 LYS A C 1
ATOM 1505 O O . LYS A 1 189 ? 11.453 16.873 -2.755 1.00 70.19 189 LYS A O 1
ATOM 1510 N N . PRO A 1 190 ? 13.143 15.521 -3.412 1.00 58.75 190 PRO A N 1
ATOM 1511 C CA . PRO A 1 190 ? 13.236 14.844 -2.128 1.00 58.75 190 PRO A CA 1
ATOM 1512 C C . PRO A 1 190 ? 13.621 15.851 -1.042 1.00 58.75 190 PRO A C 1
ATOM 1514 O O . PRO A 1 190 ? 14.490 16.698 -1.266 1.00 58.75 190 PRO A O 1
ATOM 1517 N N . GLU A 1 191 ? 12.966 15.769 0.115 1.00 56.09 191 GLU A N 1
ATOM 1518 C CA . GLU A 1 191 ? 13.447 16.477 1.298 1.00 56.09 191 GLU A CA 1
ATOM 1519 C C . GLU A 1 191 ? 14.811 15.883 1.688 1.00 56.09 191 GLU A C 1
ATOM 1521 O O . GLU A 1 191 ? 14.976 14.656 1.655 1.00 56.09 191 GLU A O 1
ATOM 1526 N N . PRO A 1 192 ? 15.818 16.714 2.005 1.00 48.28 192 PRO A N 1
ATOM 1527 C CA . PRO A 1 192 ? 17.081 16.223 2.531 1.00 48.28 192 PRO A CA 1
ATOM 1528 C C . PRO A 1 192 ? 16.833 15.428 3.817 1.00 48.28 192 PRO A C 1
ATOM 1530 O O . PRO A 1 192 ? 16.180 15.910 4.732 1.00 48.28 192 PRO A O 1
ATOM 1533 N N . TYR A 1 193 ? 17.391 14.221 3.905 1.00 42.50 193 TYR A N 1
ATOM 1534 C CA . TYR A 1 193 ? 17.265 13.358 5.088 1.00 42.50 193 TYR A CA 1
ATOM 1535 C C . TYR A 1 193 ? 17.888 13.970 6.359 1.00 42.50 193 TYR A C 1
ATOM 1537 O O . TYR A 1 193 ? 17.541 13.594 7.473 1.00 42.50 193 TYR A O 1
ATOM 1545 N N . TRP A 1 194 ? 18.811 14.921 6.197 1.00 33.31 194 TRP A N 1
ATOM 1546 C CA . TRP A 1 194 ? 19.478 15.602 7.301 1.00 33.31 194 TRP A CA 1
ATOM 1547 C C . TRP A 1 194 ? 18.751 16.912 7.629 1.00 33.31 194 TRP A C 1
ATOM 1549 O O . TRP A 1 194 ? 19.045 17.945 7.024 1.00 33.31 194 TRP A O 1
ATOM 1559 N N . THR A 1 195 ? 17.833 16.859 8.596 1.00 35.69 195 THR A N 1
ATOM 1560 C CA . THR A 1 195 ? 17.394 18.027 9.380 1.00 35.69 195 THR A CA 1
ATOM 1561 C C . THR A 1 195 ? 17.372 17.674 10.856 1.00 35.69 195 THR A C 1
ATOM 1563 O O . THR A 1 195 ? 16.999 16.522 11.166 1.00 35.69 195 THR A O 1
#

Organism: NCBI:txid412755

Sequence (195 aa):
MKKSLSKRTTGIIFLVIICASFAVYPSHVMAVEKTVIFPIPQQMELSDDPFTLDESVSIIVPAEASDRDLFLARFLVRELSDKYGIALKIESRDDIQLRVFDNFTEALFALLSAEVDAFAFPESVTWKLAREARVDKQIKVVGEPLKEIKRAMAVPKDKVELLAVLDRAVRDFLTSPEYQKAYVAWFGKPEPYWT

pLDDT: mean 76.47, std 22.45, range [33.31, 97.38]

InterPro domains:
  IPR029018 Beta-hexosaminidase-like, domain 2 [SSF55545] (34-101)

Secondary structure (DSSP, 8-state):
-------------------------------------SS--------SS----STT-EEEEETT--HHHHHHHHHHHHHHHHHHS---EEEEESS------SSHHHHHHHHHTTS-S-----HHHHHHHHHHTT-GGG----SS-S----------TT-HHHHHHHHHHHHHHHTSHHHHHHHHHHH-PPPPS--

Foldseek 3Di:
DDDDDDDDDDDDPPPPPPPPPPPVPPPPPVPPPPLQLPVNPPPPPVPPDDPDQAQVDAAEAEQPHDPVRVVVRVVVQVVCCVPPVHRYHYDYDPPDDDDDDPDPVVVVVCCLVVVDVDDDDDPLVNCLVCVVVVNNVVDDDDDDRPDDDDDDDDDPPPPVVVVVVVVVVVVVLSPDPVSSVVCCVRRNDDDPPPD

Radius of gyration: 34.41 Å; chains: 1; bounding box: 120×85×46 Å